Protein AF-A0A2H3BHR7-F1 (afdb_monomer)

Nearest PDB structures (foldseek):
  7kyq-assembly1_A  TM=8.317E-01  e=8.907E-14  Homo sapiens
  7kys-assembly2_B  TM=8.277E-01  e=5.946E-13  Homo sapiens
  7kys-assembly3_C  TM=8.353E-01  e=7.596E-13  Homo sapiens
  7c4h-assembly1_B  TM=8.371E-01  e=2.049E-09  Saccharomyces cerevisiae S288C
  6ntb-assembly1_B  TM=3.634E-01  e=6.641E-01  Cyanobium sp. PCC 7001

InterPro domains:
  IPR025602 BCP1 family [PF13862] (2-152)
  IPR025602 BCP1 family [PTHR13261] (2-202)

pLDDT: mean 84.65, std 16.45, range [34.16, 97.62]

Structure (mmCIF, N/CA/C/O backbone):
data_AF-A0A2H3BHR7-F1
#
_entry.id   AF-A0A2H3BHR7-F1
#
loop_
_atom_site.group_PDB
_atom_site.id
_atom_site.type_symbol
_atom_site.label_atom_id
_atom_site.label_alt_id
_atom_site.label_comp_id
_atom_site.label_asym_id
_atom_site.label_entity_id
_atom_site.label_seq_id
_atom_site.pdbx_PDB_ins_code
_atom_site.Cartn_x
_atom_site.Cartn_y
_atom_site.Cartn_z
_atom_site.occupancy
_atom_site.B_iso_or_equiv
_atom_site.auth_seq_id
_atom_site.auth_comp_id
_atom_site.auth_asym_id
_atom_site.auth_atom_id
_atom_site.pdbx_PDB_model_num
ATOM 1 N N . MET A 1 1 ? 18.063 -22.563 16.011 1.00 48.44 1 MET A N 1
ATOM 2 C CA . MET A 1 1 ? 18.466 -21.479 15.095 1.00 48.44 1 MET A CA 1
ATOM 3 C C . MET A 1 1 ? 17.195 -20.977 14.457 1.00 48.44 1 MET A C 1
ATOM 5 O O . MET A 1 1 ? 16.595 -21.726 13.699 1.00 48.44 1 MET A O 1
ATOM 9 N N . GLU A 1 2 ? 16.740 -19.791 14.845 1.00 74.38 2 GLU A N 1
ATOM 10 C CA . GLU A 1 2 ? 15.714 -19.077 14.084 1.0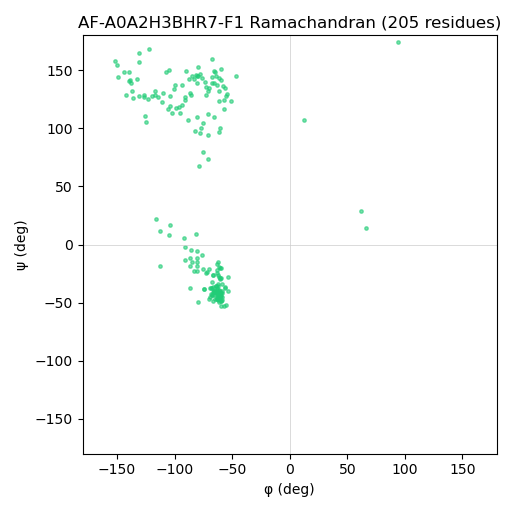0 74.38 2 GLU A CA 1
ATOM 11 C C . GLU A 1 2 ? 16.371 -18.548 12.806 1.00 74.38 2 GLU A C 1
ATOM 13 O O . GLU A 1 2 ? 17.465 -17.988 12.855 1.00 74.38 2 GLU A O 1
ATOM 18 N N . SER A 1 3 ? 15.760 -18.832 11.659 1.00 84.31 3 SER A N 1
ATOM 19 C CA . SER A 1 3 ? 16.152 -18.293 10.356 1.00 84.31 3 SER A CA 1
ATOM 20 C C . SER A 1 3 ? 15.406 -16.988 10.084 1.00 84.31 3 SER A C 1
ATOM 22 O O . SER A 1 3 ? 14.252 -16.861 10.494 1.00 84.31 3 SER A O 1
ATOM 24 N N . ASP A 1 4 ? 16.020 -16.070 9.338 1.00 88.25 4 ASP A N 1
ATOM 25 C CA . ASP A 1 4 ? 15.385 -14.804 8.956 1.00 88.25 4 ASP A CA 1
ATOM 26 C C . ASP A 1 4 ? 14.114 -15.021 8.105 1.00 88.25 4 ASP A C 1
ATOM 28 O O . ASP A 1 4 ? 14.081 -15.930 7.265 1.00 88.25 4 ASP A O 1
ATOM 32 N N . PRO A 1 5 ? 13.066 -14.191 8.279 1.00 88.88 5 PRO A N 1
ATOM 33 C CA . PRO A 1 5 ? 11.841 -14.302 7.497 1.00 88.88 5 PRO A CA 1
ATOM 34 C C . PRO A 1 5 ? 12.069 -13.881 6.038 1.00 88.88 5 PRO A C 1
ATOM 36 O O . PRO A 1 5 ? 12.643 -12.832 5.752 1.00 88.88 5 PRO A O 1
ATOM 39 N N . TYR A 1 6 ? 11.560 -14.677 5.094 1.00 90.69 6 TYR A N 1
ATOM 40 C CA . TYR A 1 6 ? 11.648 -14.384 3.653 1.00 90.69 6 TYR A CA 1
ATOM 41 C C . TYR A 1 6 ? 10.466 -13.577 3.098 1.00 90.69 6 TYR A C 1
ATOM 43 O O . TYR A 1 6 ? 10.529 -13.081 1.969 1.00 90.69 6 TYR A O 1
ATOM 51 N N . ALA A 1 7 ? 9.387 -13.468 3.870 1.00 91.88 7 ALA A N 1
ATOM 52 C CA . ALA A 1 7 ? 8.205 -12.684 3.554 1.00 91.88 7 ALA A CA 1
ATOM 53 C C . ALA A 1 7 ? 7.566 -12.177 4.852 1.00 91.88 7 ALA A C 1
ATOM 55 O O . ALA A 1 7 ? 7.578 -12.875 5.866 1.00 91.88 7 ALA A O 1
ATOM 56 N N . LEU A 1 8 ? 7.014 -10.970 4.803 1.00 93.06 8 LEU A N 1
ATOM 57 C CA . LEU A 1 8 ? 6.341 -10.293 5.899 1.00 93.06 8 LEU A CA 1
ATOM 58 C C . LEU A 1 8 ? 5.074 -9.632 5.359 1.00 93.06 8 LEU A C 1
ATOM 60 O O . LEU A 1 8 ? 5.115 -8.915 4.359 1.00 93.06 8 LEU A O 1
ATOM 64 N N . LEU A 1 9 ? 3.964 -9.843 6.056 1.00 95.69 9 LEU A N 1
ATOM 65 C CA . LEU A 1 9 ? 2.728 -9.103 5.863 1.00 95.69 9 LEU A CA 1
ATOM 66 C C . LEU A 1 9 ? 2.178 -8.750 7.240 1.00 95.69 9 LEU A C 1
ATOM 68 O O . LEU A 1 9 ? 2.042 -9.622 8.091 1.00 95.69 9 LEU A O 1
ATOM 72 N N . THR A 1 10 ? 1.907 -7.472 7.476 1.00 95.69 10 THR A N 1
ATOM 73 C CA . THR A 1 10 ? 1.378 -6.995 8.757 1.00 95.69 10 THR A CA 1
ATOM 74 C C . THR A 1 10 ? 0.544 -5.737 8.559 1.00 95.69 10 THR A C 1
ATOM 76 O O . THR A 1 10 ? 0.726 -5.020 7.573 1.00 95.69 10 THR A O 1
ATOM 79 N N . VAL A 1 11 ? -0.352 -5.457 9.505 1.00 96.06 11 VAL A N 1
ATOM 80 C CA . VAL A 1 11 ? -1.129 -4.219 9.563 1.00 96.06 11 VAL A CA 1
ATOM 81 C C . VAL A 1 11 ? -0.830 -3.473 10.860 1.00 96.06 11 VAL A C 1
ATOM 83 O O . VAL A 1 11 ? -0.924 -4.019 11.956 1.00 96.06 11 VAL A O 1
ATOM 86 N N . LEU A 1 12 ? -0.471 -2.199 10.736 1.00 94.69 12 LEU A N 1
ATOM 87 C CA . LEU A 1 12 ? -0.200 -1.308 11.856 1.00 94.69 12 LEU A CA 1
ATOM 88 C C . LEU A 1 12 ? -1.371 -0.349 12.046 1.00 94.69 12 LEU A C 1
ATOM 90 O O . LEU A 1 12 ? -1.763 0.357 11.117 1.00 94.69 12 LEU A O 1
ATOM 94 N N . ASN A 1 13 ? -1.907 -0.268 13.263 1.00 93.31 13 ASN A N 1
ATOM 95 C CA . ASN A 1 13 ? -2.925 0.728 13.578 1.00 93.31 13 ASN A CA 1
ATOM 96 C C . ASN A 1 13 ? -2.279 2.118 13.734 1.00 93.31 13 ASN A C 1
ATOM 98 O O . ASN A 1 13 ? -1.678 2.435 14.766 1.00 93.31 13 ASN A O 1
ATOM 102 N N . MET A 1 14 ? -2.460 2.968 12.721 1.00 92.12 14 MET A N 1
ATOM 103 C CA . MET A 1 14 ? -1.917 4.331 12.691 1.00 92.12 14 MET A CA 1
ATOM 104 C C . MET A 1 14 ? -2.547 5.240 13.753 1.00 92.12 14 MET A C 1
ATOM 106 O O . MET A 1 14 ? -1.913 6.184 14.216 1.00 92.12 14 MET A O 1
ATOM 110 N N . HIS A 1 15 ? -3.778 4.949 14.174 1.00 89.31 15 HIS A N 1
ATOM 111 C CA . HIS A 1 15 ? -4.486 5.724 15.186 1.00 89.31 15 HIS A CA 1
ATOM 112 C C . HIS A 1 15 ? -4.028 5.372 16.611 1.00 89.31 15 HIS A C 1
ATOM 114 O O . HIS A 1 15 ? -3.668 6.263 17.378 1.00 89.31 15 HIS A O 1
ATOM 120 N N . LYS A 1 16 ? -3.971 4.078 16.963 1.00 89.25 16 LYS A N 1
ATOM 121 C CA . LYS A 1 16 ? -3.526 3.602 18.292 1.00 89.25 16 LYS A CA 1
ATOM 122 C C . LYS A 1 16 ? -2.128 4.115 18.632 1.00 89.25 16 LYS A C 1
ATOM 124 O O . LYS A 1 16 ? -1.849 4.467 19.774 1.00 89.25 16 LYS A O 1
ATOM 129 N N . HIS A 1 17 ? -1.258 4.176 17.628 1.00 87.56 17 HIS A N 1
ATOM 130 C CA . HIS A 1 17 ? 0.131 4.588 17.782 1.00 87.56 17 HIS A CA 1
ATOM 131 C C . HIS A 1 17 ? 0.401 6.015 17.282 1.00 87.56 17 HIS A C 1
ATOM 133 O O . HIS A 1 17 ? 1.563 6.376 17.108 1.00 87.56 17 HIS A O 1
ATOM 139 N N . LYS A 1 18 ? -0.634 6.850 17.093 1.00 87.69 18 LYS A N 1
ATOM 140 C CA . LYS A 1 18 ? -0.520 8.206 16.518 1.00 87.69 18 LYS A CA 1
ATOM 141 C C . LYS A 1 18 ? 0.490 9.111 17.221 1.00 87.69 18 LYS A C 1
ATOM 143 O O . LYS A 1 18 ? 1.038 10.018 16.606 1.00 87.69 18 LYS A O 1
ATOM 148 N N . ASP A 1 19 ? 0.732 8.882 18.511 1.00 89.88 19 ASP A N 1
ATOM 149 C CA . ASP A 1 19 ? 1.655 9.685 19.311 1.00 89.88 19 ASP A CA 1
ATOM 150 C C . ASP A 1 19 ? 3.116 9.230 19.196 1.00 89.88 19 ASP A C 1
ATOM 152 O O . ASP A 1 19 ? 4.021 10.010 19.507 1.00 89.88 19 ASP A O 1
ATOM 156 N N . HIS A 1 20 ? 3.354 8.025 18.665 1.00 94.94 20 HIS A N 1
ATOM 157 C CA . HIS A 1 20 ? 4.687 7.482 18.440 1.00 94.94 20 HIS A CA 1
ATOM 158 C C . HIS A 1 20 ? 5.400 8.226 17.291 1.00 94.94 20 HIS A C 1
ATOM 160 O O . HIS A 1 20 ? 4.820 8.371 16.208 1.00 94.94 20 HIS A O 1
ATOM 166 N N . PRO A 1 21 ? 6.668 8.657 17.459 1.00 95.94 21 PRO A N 1
ATOM 167 C CA . PRO A 1 21 ? 7.383 9.449 16.454 1.00 95.94 21 PRO A CA 1
ATOM 168 C C . PRO A 1 21 ? 7.416 8.814 15.058 1.00 95.94 21 PRO A C 1
ATOM 170 O O . PRO A 1 21 ? 7.206 9.504 14.065 1.00 95.94 21 PRO A O 1
ATOM 173 N N . SER A 1 22 ? 7.608 7.494 14.973 1.00 94.50 22 SER A N 1
ATOM 174 C CA . SER A 1 22 ? 7.644 6.777 13.689 1.00 94.50 22 SER A CA 1
ATOM 175 C C . SER A 1 22 ? 6.311 6.828 12.942 1.00 94.50 22 SER A C 1
ATOM 177 O O . SER A 1 22 ? 6.297 6.946 11.724 1.00 94.50 22 SER A O 1
ATOM 179 N N . ILE A 1 23 ? 5.187 6.784 13.661 1.00 93.75 23 ILE A N 1
ATOM 180 C CA . ILE A 1 23 ? 3.852 6.823 13.055 1.00 93.75 23 ILE A CA 1
ATOM 181 C C . ILE A 1 23 ? 3.524 8.236 12.584 1.00 93.75 23 ILE A C 1
ATOM 183 O O . ILE A 1 23 ? 2.992 8.403 11.490 1.00 93.75 23 ILE A O 1
ATOM 187 N N . LYS A 1 24 ? 3.931 9.261 13.345 1.00 94.19 24 LYS A N 1
ATOM 188 C CA . LYS A 1 24 ? 3.859 10.662 12.898 1.00 94.19 24 LYS A CA 1
ATOM 189 C C . LYS A 1 24 ? 4.676 10.888 11.629 1.00 94.19 24 LYS A C 1
ATOM 191 O O . LYS A 1 24 ? 4.189 11.526 10.701 1.00 94.19 24 LYS A O 1
ATOM 196 N N . ALA A 1 25 ? 5.891 10.340 11.574 1.00 95.44 25 ALA A N 1
ATOM 197 C CA . ALA A 1 25 ? 6.747 10.432 10.396 1.00 95.44 25 ALA A CA 1
ATOM 198 C C . ALA A 1 25 ? 6.126 9.729 9.179 1.00 95.44 25 ALA A C 1
ATOM 200 O O . ALA A 1 25 ? 6.141 10.297 8.091 1.00 95.44 25 ALA A O 1
ATOM 201 N N . LEU A 1 26 ? 5.531 8.544 9.361 1.00 94.94 26 LEU A N 1
ATOM 202 C CA . LEU A 1 26 ? 4.813 7.833 8.298 1.00 94.94 26 LEU A CA 1
ATOM 203 C C . LEU A 1 26 ? 3.589 8.615 7.808 1.00 94.94 26 LEU A C 1
ATOM 205 O O . LEU A 1 26 ? 3.433 8.798 6.606 1.00 94.94 26 LEU A O 1
ATOM 209 N N . ALA A 1 27 ? 2.759 9.138 8.714 1.00 94.25 27 ALA A N 1
ATOM 210 C CA . ALA A 1 27 ? 1.599 9.949 8.343 1.00 94.25 27 ALA A CA 1
ATOM 211 C C . ALA A 1 27 ? 2.012 11.211 7.566 1.00 94.25 27 ALA A C 1
ATOM 213 O O . ALA A 1 27 ? 1.430 11.518 6.526 1.00 94.25 27 ALA A O 1
ATOM 214 N N . HIS A 1 28 ? 3.060 11.904 8.023 1.00 94.75 28 HIS A N 1
ATOM 215 C CA . HIS A 1 28 ? 3.617 13.056 7.317 1.00 94.75 28 HIS A CA 1
ATOM 216 C C . HIS A 1 28 ? 4.169 12.669 5.940 1.00 94.75 28 HIS A C 1
ATOM 218 O O . HIS A 1 28 ? 3.927 13.367 4.962 1.00 94.75 28 HIS A O 1
ATOM 224 N N . TYR A 1 29 ? 4.873 11.540 5.847 1.00 94.75 29 TYR A N 1
ATOM 225 C CA . TYR A 1 29 ? 5.389 11.026 4.583 1.00 94.75 29 TYR A CA 1
ATOM 226 C C . TYR A 1 29 ? 4.265 10.710 3.590 1.00 94.75 29 TYR A C 1
ATOM 228 O O . TYR A 1 29 ? 4.360 11.084 2.426 1.00 94.75 29 TYR A O 1
ATOM 236 N N . PHE A 1 30 ? 3.176 10.080 4.037 1.00 94.94 30 PHE A N 1
ATOM 237 C CA . PHE A 1 30 ? 2.027 9.798 3.174 1.00 94.94 30 PHE A CA 1
ATOM 238 C C . PHE A 1 30 ? 1.364 11.080 2.661 1.00 94.94 30 PHE A C 1
ATOM 240 O O . PHE A 1 30 ? 1.046 11.153 1.478 1.00 94.94 30 PHE A O 1
ATOM 247 N N . LEU A 1 31 ? 1.224 12.106 3.507 1.00 95.00 31 LEU A N 1
ATOM 248 C CA . LEU A 1 31 ? 0.684 13.409 3.100 1.00 95.00 31 LEU A CA 1
ATOM 249 C C . LEU A 1 31 ? 1.603 14.153 2.121 1.00 95.00 31 LEU A C 1
ATOM 251 O O . LEU A 1 31 ? 1.117 14.751 1.161 1.00 95.00 31 LEU A O 1
ATOM 255 N N . ASP A 1 32 ? 2.919 14.105 2.344 1.00 95.19 32 ASP A N 1
ATOM 256 C CA . ASP A 1 32 ? 3.920 14.682 1.440 1.00 95.19 32 ASP A CA 1
ATOM 257 C C . ASP A 1 32 ? 3.853 14.014 0.061 1.00 95.19 32 ASP A C 1
ATOM 259 O O . ASP A 1 32 ? 3.726 14.688 -0.961 1.00 95.19 32 ASP A O 1
ATOM 263 N N . LYS A 1 33 ? 3.842 12.676 0.024 1.00 94.12 33 LYS A N 1
ATOM 264 C CA . LYS A 1 33 ? 3.807 11.909 -1.229 1.00 94.12 33 LYS A CA 1
ATOM 265 C C . LYS A 1 33 ? 2.468 11.936 -1.944 1.00 94.12 33 LYS A C 1
ATOM 267 O O . LYS A 1 33 ? 2.453 11.783 -3.160 1.00 94.12 33 LYS A O 1
ATOM 272 N N . SER A 1 34 ? 1.368 12.176 -1.238 1.00 93.81 34 SER A N 1
ATOM 273 C CA . SER A 1 34 ? 0.069 12.369 -1.875 1.00 93.81 34 SER A CA 1
ATOM 274 C C . SER A 1 34 ? -0.135 13.774 -2.428 1.00 93.81 34 SER A C 1
ATOM 276 O O . SER A 1 34 ? -1.105 13.977 -3.141 1.00 93.81 34 SER A O 1
ATOM 278 N N . SER A 1 35 ? 0.720 14.755 -2.110 1.00 90.88 35 SER A N 1
ATOM 279 C CA . SER A 1 35 ? 0.525 16.157 -2.526 1.00 90.88 35 SER A CA 1
ATOM 280 C C . SER A 1 35 ? 0.458 16.360 -4.047 1.00 90.88 35 SER A C 1
ATOM 282 O O . SER A 1 35 ? -0.094 17.356 -4.512 1.00 90.88 35 SER A O 1
ATOM 284 N N . THR A 1 36 ? 0.977 15.403 -4.820 1.00 86.50 36 THR A N 1
ATOM 285 C CA . THR A 1 36 ? 0.898 15.365 -6.285 1.00 86.50 36 THR A CA 1
ATOM 286 C C . THR A 1 36 ? -0.510 15.071 -6.808 1.00 86.50 36 THR A C 1
ATOM 288 O O . THR A 1 36 ? -0.813 15.429 -7.944 1.00 86.50 36 THR A O 1
ATOM 291 N N . ASP A 1 37 ? -1.378 14.470 -5.990 1.00 92.00 37 ASP A N 1
ATOM 292 C CA . ASP A 1 37 ? -2.781 14.202 -6.297 1.00 92.00 37 ASP A CA 1
ATOM 293 C C . ASP A 1 37 ? -3.682 14.816 -5.215 1.00 92.00 37 ASP A C 1
ATOM 295 O O . ASP A 1 37 ? -3.818 14.309 -4.097 1.00 92.00 37 ASP A O 1
ATOM 299 N N . LEU A 1 38 ? -4.333 15.928 -5.568 1.00 92.62 38 LEU A N 1
ATOM 300 C CA . LEU A 1 38 ? -5.177 16.697 -4.653 1.00 92.62 38 LEU A CA 1
ATOM 301 C C . LEU A 1 38 ? -6.333 15.876 -4.067 1.00 92.62 38 LEU A C 1
ATOM 303 O O . LEU A 1 38 ? -6.703 16.106 -2.915 1.00 92.62 38 LEU A O 1
ATOM 307 N N . ALA A 1 39 ? -6.896 14.930 -4.825 1.00 92.94 39 ALA A N 1
ATOM 308 C CA . ALA A 1 39 ? -7.997 14.102 -4.346 1.00 92.94 39 ALA A CA 1
ATOM 309 C C . ALA A 1 39 ? -7.502 13.122 -3.276 1.00 92.94 39 ALA A C 1
ATOM 311 O O . ALA A 1 39 ? -8.085 13.040 -2.194 1.00 92.94 39 ALA A O 1
ATOM 312 N N . VAL A 1 40 ? -6.380 12.442 -3.538 1.00 92.94 40 VAL A N 1
ATOM 313 C CA . VAL A 1 40 ? -5.758 11.531 -2.563 1.00 92.94 40 VAL A CA 1
ATOM 314 C C . VAL A 1 40 ? -5.317 12.288 -1.314 1.00 92.94 40 VAL A C 1
ATOM 316 O O . VAL A 1 40 ? -5.568 11.834 -0.197 1.00 92.94 40 VAL A O 1
ATOM 319 N N . HIS A 1 41 ? -4.695 13.457 -1.485 1.00 94.75 41 HIS A N 1
ATOM 320 C CA . HIS A 1 41 ? -4.231 14.279 -0.373 1.00 94.75 41 HIS A CA 1
ATOM 321 C C . HIS A 1 41 ? -5.377 14.742 0.528 1.00 94.75 41 HIS A C 1
ATOM 323 O O . HIS A 1 41 ? -5.284 14.588 1.745 1.00 94.75 41 HIS A O 1
ATOM 329 N N . ALA A 1 42 ? -6.472 15.243 -0.049 1.00 94.38 42 ALA A N 1
ATOM 330 C CA . ALA A 1 42 ? -7.648 15.650 0.715 1.00 94.38 42 ALA A CA 1
ATOM 331 C C . ALA A 1 42 ? -8.252 14.477 1.506 1.00 94.38 42 ALA A C 1
ATOM 333 O O . ALA A 1 42 ? -8.553 14.624 2.694 1.00 94.38 42 ALA A O 1
ATOM 334 N N . THR A 1 43 ? -8.368 13.299 0.884 1.00 93.88 43 THR A N 1
ATOM 335 C CA . THR A 1 43 ? -8.872 12.094 1.553 1.00 93.88 43 THR A CA 1
ATOM 336 C C . THR A 1 43 ? -7.968 11.680 2.718 1.00 93.88 43 THR A C 1
ATOM 338 O O . THR A 1 43 ? -8.457 11.468 3.828 1.00 93.88 43 THR A O 1
ATOM 341 N N . LEU A 1 44 ? -6.646 11.621 2.520 1.00 93.38 44 LEU A N 1
ATOM 342 C CA . LEU A 1 44 ? -5.705 11.250 3.583 1.00 93.38 44 LEU A CA 1
ATOM 343 C C . LEU A 1 44 ? -5.671 12.271 4.722 1.00 93.38 44 LEU A C 1
ATOM 345 O O . LEU A 1 44 ? -5.634 11.884 5.890 1.00 93.38 44 LEU A O 1
ATOM 349 N N . GLN A 1 45 ? -5.725 13.565 4.405 1.00 93.25 45 GLN A N 1
ATOM 350 C CA . GLN A 1 45 ? -5.789 14.620 5.412 1.00 93.25 45 GLN A CA 1
ATOM 351 C C . GLN A 1 45 ? -7.048 14.475 6.275 1.00 93.25 45 GLN A C 1
ATOM 353 O O . GLN A 1 45 ? -6.965 14.559 7.501 1.00 93.25 45 GLN A O 1
ATOM 358 N N . GLY A 1 46 ? -8.194 14.187 5.647 1.00 92.19 46 GLY A N 1
ATOM 359 C CA . GLY A 1 46 ? -9.439 13.877 6.345 1.00 92.19 46 GLY A CA 1
ATOM 360 C C . GLY A 1 46 ? -9.278 12.690 7.295 1.00 92.19 46 GLY A C 1
ATOM 361 O O . GLY A 1 46 ? -9.533 12.828 8.492 1.00 92.19 46 GLY A O 1
ATOM 362 N N . LEU A 1 47 ? -8.765 11.565 6.794 1.00 91.81 47 LEU A N 1
ATOM 363 C CA . LEU A 1 47 ? -8.591 10.334 7.572 1.00 91.81 47 LEU A CA 1
ATOM 364 C C . LEU A 1 47 ? -7.616 10.480 8.750 1.00 91.81 47 LEU A C 1
ATOM 366 O O . LEU A 1 47 ? -7.852 9.913 9.813 1.00 91.81 47 LEU A O 1
ATOM 370 N N . PHE A 1 48 ? -6.530 11.242 8.601 1.00 90.31 48 PHE A N 1
ATOM 371 C CA . PHE A 1 48 ? -5.581 11.463 9.699 1.00 90.31 48 PHE A CA 1
ATOM 372 C C . PHE A 1 48 ? -6.028 12.536 10.697 1.00 90.31 48 PHE A C 1
ATOM 374 O O . PHE A 1 48 ? -5.522 12.561 11.819 1.00 90.31 48 PHE A O 1
ATOM 381 N N . SER A 1 49 ? -6.968 13.409 10.325 1.00 86.88 49 SER A N 1
ATOM 382 C CA . SER A 1 49 ? -7.533 14.415 11.236 1.00 86.88 49 SER A CA 1
ATOM 383 C C . SER A 1 49 ? -8.621 13.862 12.164 1.00 86.88 49 SER A C 1
ATOM 385 O O . SER A 1 49 ? -8.885 14.432 13.223 1.00 86.88 49 SER A O 1
ATOM 387 N N . GLN A 1 50 ? -9.256 12.759 11.771 1.00 80.31 50 GLN A N 1
ATOM 388 C CA . GLN A 1 50 ? -10.371 12.152 12.487 1.00 80.31 50 GLN A CA 1
ATOM 389 C C . GLN A 1 50 ? -9.905 11.320 13.690 1.00 80.31 50 GLN A C 1
ATOM 391 O O . GLN A 1 50 ? -8.875 10.644 13.672 1.00 80.31 50 GLN A O 1
ATOM 396 N N . THR A 1 51 ? -10.706 11.344 14.756 1.00 70.94 51 THR A N 1
ATOM 397 C CA . THR A 1 51 ? -10.447 10.587 15.988 1.00 70.94 51 THR A CA 1
ATOM 398 C C . THR A 1 51 ? -10.984 9.157 15.958 1.00 70.94 51 THR A C 1
ATOM 400 O O . THR A 1 51 ? -10.537 8.342 16.753 1.00 70.94 51 THR A O 1
ATOM 403 N N . GLU A 1 52 ? -11.919 8.843 15.060 1.00 69.62 52 GLU A N 1
ATOM 404 C CA . GLU A 1 52 ? -12.624 7.548 15.029 1.00 69.62 52 GLU A CA 1
ATOM 405 C C . GLU A 1 52 ? -12.291 6.703 13.791 1.00 69.62 52 GLU A C 1
ATOM 407 O O . GLU A 1 52 ? -12.475 5.487 13.800 1.00 69.62 52 GLU A O 1
ATOM 412 N N . SER A 1 53 ? -11.752 7.302 12.722 1.00 63.22 53 SER A N 1
ATOM 413 C CA . SER A 1 53 ? -11.330 6.540 11.546 1.00 63.22 53 SER A CA 1
ATOM 414 C C . SER A 1 53 ? -9.987 5.868 11.809 1.00 63.22 53 SER A C 1
ATOM 416 O O . SER A 1 53 ? -8.913 6.450 11.631 1.00 63.22 53 SER A O 1
ATOM 418 N N . HIS A 1 54 ? -10.033 4.606 12.218 1.00 81.25 54 HIS A N 1
ATOM 419 C CA . HIS A 1 54 ? -8.825 3.805 12.328 1.00 81.25 54 HIS A CA 1
ATOM 420 C C . HIS A 1 54 ? -8.318 3.486 10.917 1.00 81.25 54 HIS A C 1
ATOM 422 O O . HIS A 1 54 ? -8.970 2.780 10.145 1.00 81.25 54 HIS A O 1
ATOM 428 N N . VAL A 1 55 ? -7.166 4.054 10.565 1.00 93.75 55 VAL A N 1
ATOM 429 C CA . VAL A 1 55 ? -6.432 3.709 9.347 1.00 93.75 55 VAL A CA 1
ATOM 430 C C . VAL A 1 55 ? -5.446 2.598 9.686 1.00 93.75 55 VAL A C 1
ATOM 432 O O . VAL A 1 55 ? -4.624 2.746 10.596 1.00 93.75 55 VAL A O 1
ATOM 435 N N . GLY A 1 56 ? -5.532 1.488 8.958 1.00 95.81 56 GLY A N 1
ATOM 436 C CA . GLY A 1 56 ? -4.541 0.420 9.008 1.00 95.81 56 GLY A CA 1
ATOM 437 C C . GLY A 1 56 ? -3.462 0.668 7.962 1.00 95.81 56 GLY A C 1
ATOM 438 O O . GLY A 1 56 ? -3.770 0.867 6.792 1.00 95.81 56 GLY A O 1
ATOM 439 N N . PHE A 1 57 ? -2.193 0.670 8.352 1.00 96.75 57 PHE A N 1
ATOM 440 C CA . PHE A 1 57 ? -1.081 0.689 7.408 1.00 96.75 57 PHE A CA 1
ATOM 441 C C . PHE A 1 57 ? -0.600 -0.739 7.170 1.00 96.75 57 PHE A C 1
ATOM 443 O O . PHE A 1 57 ? -0.087 -1.378 8.087 1.00 96.75 57 PHE A O 1
ATOM 450 N N . VAL A 1 58 ? -0.784 -1.239 5.951 1.00 96.94 58 VAL A N 1
ATOM 451 C CA . VAL A 1 58 ? -0.390 -2.589 5.557 1.00 96.94 58 VAL A CA 1
ATOM 452 C C . VAL A 1 58 ? 1.005 -2.556 4.946 1.00 96.94 58 VAL A C 1
ATOM 454 O O . VAL A 1 58 ? 1.244 -1.903 3.927 1.00 96.94 58 VAL A O 1
ATOM 457 N N . LEU A 1 59 ? 1.920 -3.296 5.568 1.00 93.31 59 LEU A N 1
ATOM 458 C CA . LEU A 1 59 ? 3.274 -3.507 5.079 1.00 93.31 59 LEU A CA 1
ATOM 459 C C . LEU A 1 59 ? 3.373 -4.928 4.524 1.00 93.31 59 LEU A C 1
ATOM 461 O O . LEU A 1 59 ? 3.217 -5.890 5.272 1.00 93.31 59 LEU A O 1
ATOM 465 N N . CYS A 1 60 ? 3.633 -5.046 3.223 1.00 91.88 60 CYS A N 1
ATOM 466 C CA . CYS A 1 60 ? 3.791 -6.318 2.525 1.00 91.88 60 CYS A CA 1
ATOM 467 C C . CYS A 1 60 ? 5.128 -6.322 1.786 1.00 91.88 60 CYS A C 1
ATOM 469 O O . CYS A 1 60 ? 5.296 -5.602 0.805 1.00 91.88 60 CYS A O 1
ATOM 471 N N . GLU A 1 61 ? 6.076 -7.133 2.244 1.00 90.00 61 GLU A N 1
ATOM 472 C CA . GLU A 1 61 ? 7.385 -7.269 1.608 1.00 90.00 61 GLU A CA 1
ATOM 473 C C . GLU A 1 61 ? 7.829 -8.726 1.580 1.00 90.00 61 GLU A C 1
ATOM 475 O O . GLU A 1 61 ? 7.619 -9.488 2.523 1.00 90.00 61 GLU A O 1
ATOM 480 N N . ARG A 1 62 ? 8.466 -9.127 0.483 1.00 91.31 62 ARG A N 1
ATOM 481 C CA . ARG A 1 62 ? 9.021 -10.470 0.316 1.00 91.31 62 ARG A CA 1
ATOM 482 C C . ARG A 1 62 ? 10.236 -10.428 -0.586 1.00 91.31 62 ARG A C 1
ATOM 484 O O . ARG A 1 62 ? 10.372 -9.553 -1.438 1.00 91.31 62 ARG A O 1
ATOM 491 N N . LEU A 1 63 ? 11.125 -11.401 -0.427 1.00 87.56 63 LEU A N 1
ATOM 492 C CA . LEU A 1 63 ? 12.251 -11.524 -1.344 1.00 87.56 63 LEU A CA 1
ATOM 493 C C . LEU A 1 63 ? 11.756 -11.837 -2.766 1.00 87.56 63 LEU A C 1
ATOM 495 O O . LEU A 1 63 ? 10.796 -12.585 -2.961 1.00 87.56 63 LEU A O 1
ATOM 499 N N . ILE A 1 64 ? 12.448 -11.297 -3.774 1.00 82.69 64 ILE A N 1
ATOM 500 C CA . ILE A 1 64 ? 12.073 -11.418 -5.198 1.00 82.69 64 ILE A CA 1
ATOM 501 C C . ILE A 1 64 ? 12.025 -12.886 -5.658 1.00 82.69 64 ILE A C 1
ATOM 503 O O . ILE A 1 64 ? 11.260 -13.245 -6.550 1.00 82.69 64 ILE A O 1
ATOM 507 N N . ASN A 1 65 ? 12.829 -13.753 -5.042 1.00 85.56 65 ASN A N 1
ATOM 508 C CA . ASN A 1 65 ? 12.874 -15.184 -5.335 1.00 85.56 65 ASN A CA 1
ATOM 509 C C . ASN A 1 65 ? 11.747 -15.991 -4.666 1.00 85.56 65 ASN A C 1
ATOM 511 O O . ASN A 1 65 ? 11.640 -17.188 -4.937 1.00 85.56 65 ASN A O 1
ATOM 515 N N . MET A 1 66 ? 10.922 -15.378 -3.811 1.00 89.94 66 MET A N 1
ATOM 516 C CA . ME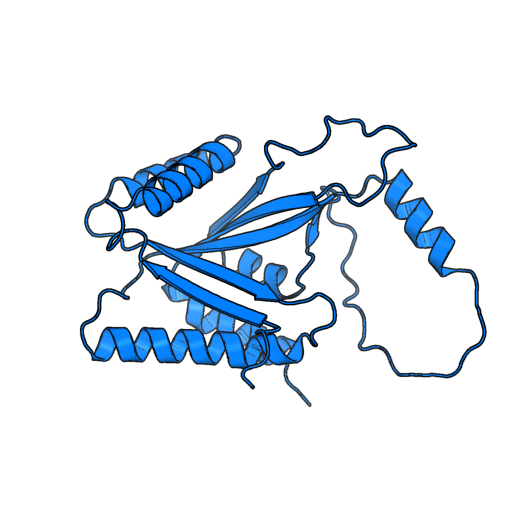T A 1 66 ? 9.801 -16.077 -3.190 1.00 89.94 66 MET A CA 1
ATOM 517 C C . MET A 1 66 ? 8.677 -16.327 -4.204 1.00 89.94 66 MET A C 1
ATOM 519 O O . MET A 1 66 ? 8.312 -15.420 -4.960 1.00 89.94 66 MET A O 1
ATOM 523 N N . PRO A 1 67 ? 8.104 -17.543 -4.228 1.00 89.94 67 PRO A N 1
ATOM 524 C CA . PRO A 1 67 ? 7.010 -17.877 -5.129 1.00 89.94 67 PRO A CA 1
ATOM 525 C C . PRO A 1 67 ? 5.751 -17.076 -4.779 1.00 89.94 67 PRO A C 1
ATOM 527 O O . PRO A 1 67 ? 5.405 -16.950 -3.610 1.00 89.94 67 PRO A O 1
ATOM 530 N N . VAL A 1 68 ? 5.022 -16.585 -5.785 1.00 89.81 68 VAL A N 1
ATOM 531 C CA . VAL A 1 68 ? 3.774 -15.814 -5.590 1.00 89.81 68 VAL A CA 1
ATOM 532 C C . VAL A 1 68 ? 2.686 -16.613 -4.857 1.00 89.81 68 VAL A C 1
ATOM 534 O O . VAL A 1 68 ? 1.801 -16.048 -4.228 1.00 89.81 68 VAL A O 1
ATOM 537 N N . GLN A 1 69 ? 2.789 -17.940 -4.859 1.00 90.50 69 GLN A N 1
ATOM 538 C CA . GLN A 1 69 ? 1.893 -18.860 -4.161 1.00 90.50 69 GLN A CA 1
ATOM 539 C C . GLN A 1 69 ? 1.896 -18.680 -2.633 1.00 90.50 69 GLN A C 1
ATOM 541 O O . GLN A 1 69 ? 0.983 -19.171 -1.973 1.00 90.50 69 GLN A O 1
ATOM 546 N N . VAL A 1 70 ? 2.882 -17.978 -2.053 1.00 91.69 70 VAL A N 1
ATOM 547 C CA . VAL A 1 70 ? 2.854 -17.618 -0.621 1.00 91.69 70 VAL A CA 1
ATOM 548 C C . VAL A 1 70 ? 1.885 -16.474 -0.322 1.00 91.69 70 VAL A C 1
ATOM 550 O O . VAL A 1 70 ? 1.437 -16.338 0.811 1.00 91.69 70 VAL A O 1
ATOM 553 N N . VAL A 1 71 ? 1.527 -15.669 -1.324 1.00 93.19 71 VAL A N 1
ATOM 554 C CA . VAL A 1 71 ? 0.715 -14.463 -1.134 1.00 93.19 71 VAL A CA 1
ATOM 555 C C . VAL A 1 71 ? -0.713 -14.801 -0.675 1.00 93.19 71 VAL A C 1
ATOM 557 O O . VAL A 1 71 ? -1.140 -14.232 0.330 1.00 93.19 71 VAL A O 1
ATOM 560 N N . PRO A 1 72 ? -1.457 -15.744 -1.296 1.00 94.75 72 PRO A N 1
ATOM 561 C CA . PRO A 1 72 ? -2.799 -16.089 -0.826 1.00 94.75 72 PRO A CA 1
ATOM 562 C C . PRO A 1 72 ? -2.895 -16.514 0.645 1.00 94.75 72 PRO A C 1
ATOM 564 O O . PRO A 1 72 ? -3.729 -15.948 1.355 1.00 94.75 72 PRO A O 1
ATOM 567 N N . PRO A 1 73 ? -2.092 -17.480 1.150 1.00 94.81 73 PRO A N 1
ATOM 568 C CA . PRO A 1 73 ? -2.170 -17.845 2.559 1.00 94.81 73 PRO A CA 1
ATOM 569 C C . PRO A 1 73 ? -1.759 -16.689 3.477 1.00 94.81 73 PRO A C 1
ATOM 571 O O . PRO A 1 73 ? -2.405 -16.522 4.503 1.00 94.81 73 PRO A O 1
ATOM 574 N N . MET A 1 74 ? -0.785 -15.849 3.100 1.00 94.94 74 MET A N 1
ATOM 575 C CA . MET A 1 74 ? -0.419 -14.665 3.892 1.00 94.94 74 MET A CA 1
ATOM 576 C C . MET A 1 74 ? -1.598 -13.696 4.055 1.00 94.94 74 MET A C 1
ATOM 578 O O . MET A 1 74 ? -1.908 -13.286 5.169 1.00 94.94 74 MET A O 1
ATOM 582 N N . TYR A 1 75 ? -2.292 -13.364 2.965 1.00 96.25 75 TYR A N 1
ATOM 583 C CA . TYR A 1 75 ? -3.446 -12.459 3.006 1.00 96.25 75 TYR A CA 1
ATOM 584 C C . TYR A 1 75 ? -4.638 -13.052 3.766 1.00 96.25 75 TYR A C 1
ATOM 586 O O . TYR A 1 75 ? -5.318 -12.329 4.492 1.00 96.25 75 TYR A O 1
ATOM 594 N N . ARG A 1 76 ? -4.873 -14.367 3.642 1.00 96.00 76 ARG A N 1
ATOM 595 C CA . ARG A 1 76 ? -5.894 -15.063 4.438 1.00 96.00 76 ARG A CA 1
ATOM 596 C C . ARG A 1 76 ? -5.562 -15.016 5.929 1.00 96.00 76 ARG A C 1
ATOM 598 O O . ARG A 1 76 ? -6.434 -14.668 6.712 1.00 96.00 76 ARG A O 1
ATOM 605 N N . MET A 1 77 ? -4.313 -15.309 6.297 1.00 96.06 77 MET A N 1
ATOM 606 C CA . MET A 1 77 ? -3.860 -15.248 7.689 1.00 96.06 77 MET A CA 1
ATOM 607 C C . MET A 1 77 ? -4.032 -13.847 8.272 1.00 96.06 77 MET A C 1
ATOM 609 O O . MET A 1 77 ? -4.636 -13.723 9.327 1.00 96.06 77 MET A O 1
ATOM 613 N N . LEU A 1 78 ? -3.606 -12.795 7.560 1.00 96.69 78 LEU A N 1
ATOM 614 C CA . LEU A 1 78 ? -3.790 -11.418 8.030 1.00 96.69 78 LEU A CA 1
ATOM 615 C C . LEU A 1 78 ? -5.277 -11.081 8.244 1.00 96.69 78 LEU A C 1
ATOM 617 O O . LEU A 1 78 ? -5.632 -10.437 9.226 1.00 96.69 78 LEU A O 1
ATOM 621 N N . MET A 1 79 ? -6.154 -11.514 7.334 1.00 96.12 79 MET A N 1
ATOM 622 C CA . MET A 1 79 ? -7.599 -11.302 7.460 1.00 96.12 79 MET A CA 1
ATOM 623 C C . MET A 1 79 ? -8.183 -12.017 8.688 1.00 96.12 79 MET A C 1
ATOM 625 O O . MET A 1 79 ? -8.988 -11.423 9.406 1.00 96.12 79 MET A O 1
ATOM 629 N N . ASP A 1 80 ? -7.772 -13.261 8.937 1.00 96.69 80 ASP A N 1
ATOM 630 C CA . ASP A 1 80 ? -8.215 -14.040 10.096 1.00 96.69 80 ASP A CA 1
ATOM 631 C C . ASP A 1 80 ? -7.679 -13.442 11.408 1.00 96.69 80 ASP A C 1
ATOM 633 O O . ASP A 1 80 ? -8.445 -13.260 12.351 1.00 96.69 80 ASP A O 1
ATOM 637 N N . GLU A 1 81 ? -6.405 -13.042 11.451 1.00 96.31 81 GLU A N 1
ATOM 638 C CA . GLU A 1 81 ? -5.780 -12.375 12.603 1.00 96.31 81 GLU A CA 1
ATOM 639 C C . GLU A 1 81 ? -6.464 -11.046 12.937 1.00 96.31 81 GLU A C 1
ATOM 641 O O . GLU A 1 81 ? -6.766 -10.778 14.099 1.00 96.31 81 GLU A O 1
ATOM 646 N N . MET A 1 82 ? -6.774 -10.231 11.923 1.00 95.00 82 MET A N 1
ATOM 647 C CA . MET A 1 82 ? -7.544 -9.000 12.113 1.00 95.00 82 MET A CA 1
ATOM 648 C C . MET A 1 82 ? -8.927 -9.290 12.693 1.00 95.00 82 MET A C 1
ATOM 650 O O . MET A 1 82 ? -9.382 -8.567 13.576 1.00 95.00 82 MET A O 1
ATOM 654 N N . LYS A 1 83 ? -9.598 -10.341 12.212 1.00 95.31 83 LYS A N 1
ATOM 655 C CA . LYS A 1 83 ? -10.910 -10.738 12.723 1.00 95.31 83 LYS A CA 1
ATOM 656 C C . LYS A 1 83 ? -10.830 -11.196 14.179 1.00 95.31 83 LYS A C 1
ATOM 658 O O . LYS A 1 83 ? -11.631 -10.732 14.980 1.00 95.31 83 LYS A O 1
ATOM 663 N N . TRP A 1 84 ? -9.868 -12.047 14.529 1.00 96.69 84 TRP A N 1
ATOM 664 C CA . TRP A 1 84 ? -9.679 -12.496 15.912 1.00 96.69 84 TRP A CA 1
ATOM 665 C C . TRP A 1 84 ? -9.374 -11.331 16.849 1.00 96.69 84 TRP A C 1
ATOM 667 O O . TRP A 1 84 ? -9.969 -11.241 17.914 1.00 96.69 84 TRP A O 1
ATOM 677 N N . ALA A 1 85 ? -8.534 -10.388 16.420 1.00 94.06 85 ALA A N 1
ATOM 678 C CA . ALA A 1 85 ? -8.261 -9.184 17.194 1.00 94.06 85 ALA A CA 1
ATOM 679 C C . ALA A 1 85 ? -9.534 -8.344 17.417 1.00 94.06 85 ALA A C 1
ATOM 681 O O . ALA A 1 85 ? -9.748 -7.826 18.509 1.00 94.06 85 ALA A O 1
ATOM 682 N N . ILE A 1 86 ? -10.414 -8.234 16.414 1.00 93.38 86 ILE A N 1
ATOM 683 C CA . ILE A 1 86 ? -11.718 -7.565 16.565 1.00 93.38 8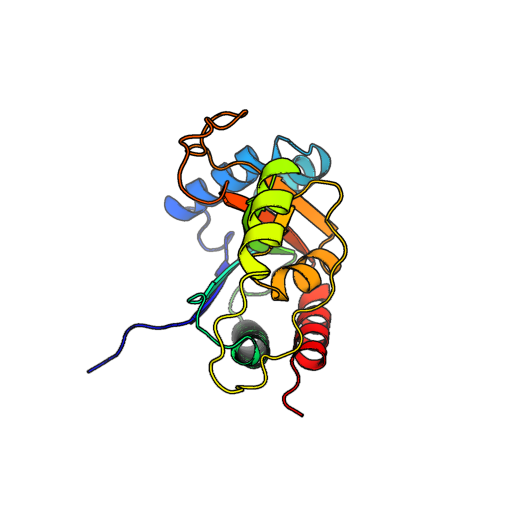6 ILE A CA 1
ATOM 684 C C . ILE A 1 86 ? -12.624 -8.330 17.543 1.00 93.38 86 ILE A C 1
ATOM 686 O O . ILE A 1 86 ? -13.247 -7.699 18.397 1.00 93.38 86 ILE A O 1
ATOM 690 N N . ASP A 1 87 ? -12.681 -9.661 17.442 1.00 95.62 87 ASP A N 1
ATOM 691 C CA . ASP A 1 87 ? -13.473 -10.522 18.333 1.00 95.62 87 ASP A CA 1
ATOM 692 C C . ASP A 1 87 ? -12.985 -10.420 19.798 1.00 95.62 87 ASP A C 1
ATOM 694 O O . ASP A 1 87 ? -13.800 -10.407 20.722 1.00 95.62 87 ASP A O 1
ATOM 698 N N . ASP A 1 88 ? -11.676 -10.235 20.004 1.00 95.81 88 ASP A N 1
ATOM 699 C CA . ASP A 1 88 ? -11.030 -9.975 21.302 1.00 95.81 88 ASP A CA 1
ATOM 700 C C . ASP A 1 88 ? -11.105 -8.494 21.742 1.00 95.81 88 ASP A C 1
ATOM 702 O O . ASP A 1 88 ? -10.504 -8.087 22.741 1.00 95.81 88 ASP A O 1
ATOM 706 N N . ASN A 1 89 ? -11.882 -7.671 21.029 1.00 91.06 89 ASN A N 1
ATOM 707 C CA . ASN A 1 89 ? -12.115 -6.253 21.310 1.00 91.06 89 ASN A CA 1
ATOM 708 C C . ASN A 1 89 ? -10.832 -5.388 21.253 1.00 91.06 89 ASN A C 1
ATOM 710 O O . ASN A 1 89 ? -10.722 -4.347 21.915 1.00 91.06 89 ASN A O 1
ATOM 714 N N . GLU A 1 90 ? -9.855 -5.795 20.441 1.00 90.94 90 GLU A N 1
ATOM 715 C CA . GLU A 1 90 ? -8.699 -4.983 20.078 1.00 90.94 90 GLU A CA 1
ATOM 716 C C . GLU A 1 90 ? -9.049 -3.971 18.967 1.00 90.94 90 GLU A C 1
ATOM 718 O O . GLU A 1 90 ? -9.937 -4.206 18.142 1.00 90.94 90 GLU A O 1
ATOM 723 N N . PRO A 1 91 ? -8.346 -2.824 18.881 1.00 90.19 91 PRO A N 1
ATOM 724 C CA . PRO A 1 91 ? -8.679 -1.771 17.926 1.00 90.19 91 PRO A CA 1
ATOM 725 C C . PRO A 1 91 ? -8.163 -2.103 16.512 1.00 90.19 91 PRO A C 1
ATOM 727 O O . PRO A 1 91 ? -7.255 -1.446 16.015 1.00 90.19 91 PRO A O 1
ATOM 730 N N . TYR A 1 92 ? -8.718 -3.118 15.854 1.00 91.56 92 TYR A N 1
ATOM 731 C CA . TYR A 1 92 ? -8.411 -3.479 14.456 1.00 91.56 92 TYR A CA 1
ATOM 732 C C . TYR A 1 92 ? -9.596 -3.250 13.505 1.00 91.56 92 TYR A C 1
ATOM 734 O O . TYR A 1 92 ? -9.566 -3.644 12.339 1.00 91.56 92 TYR A O 1
ATOM 742 N N . THR A 1 93 ? -10.633 -2.550 13.972 1.00 91.75 93 THR A N 1
ATOM 743 C CA . THR A 1 93 ? -11.771 -2.105 13.159 1.00 91.75 93 THR A CA 1
ATOM 744 C C . THR A 1 93 ? -11.375 -0.913 12.286 1.00 91.75 93 THR A C 1
ATOM 746 O O . THR A 1 93 ? -11.629 0.244 12.629 1.00 91.75 93 THR A O 1
ATOM 749 N N . PHE A 1 94 ? -10.700 -1.182 11.170 1.00 94.69 94 PHE A N 1
ATOM 750 C CA . PHE A 1 94 ? -10.261 -0.141 10.243 1.00 94.69 94 PHE A CA 1
ATOM 751 C C . PHE A 1 94 ? -11.380 0.307 9.303 1.00 94.69 94 PHE A C 1
ATOM 753 O O . PHE A 1 94 ? -12.188 -0.499 8.856 1.00 94.69 94 PHE A O 1
ATOM 760 N N . SER A 1 95 ? -11.384 1.594 8.955 1.00 94.88 95 SER A N 1
ATOM 761 C CA . SER A 1 95 ? -12.213 2.113 7.855 1.00 94.88 95 SER A CA 1
ATOM 762 C C . SER A 1 95 ? -11.498 1.983 6.510 1.00 94.88 95 SER A C 1
ATOM 764 O O . SER A 1 95 ? -12.110 1.656 5.496 1.00 94.88 95 SER A O 1
ATOM 766 N N . HIS A 1 96 ? -10.184 2.209 6.514 1.00 95.94 96 HIS A N 1
ATOM 767 C CA . HIS A 1 96 ? -9.333 2.196 5.334 1.00 95.94 96 HIS A CA 1
ATOM 768 C C . HIS A 1 96 ? -8.002 1.521 5.647 1.00 95.94 96 HIS A C 1
ATOM 770 O O . HIS A 1 96 ? -7.475 1.620 6.760 1.00 95.94 96 HIS A O 1
ATOM 776 N N . LEU A 1 97 ? -7.448 0.879 4.628 1.00 97.44 97 LEU A N 1
ATOM 777 C CA . LEU A 1 97 ? -6.135 0.268 4.617 1.00 97.44 97 LEU A CA 1
ATOM 778 C C . LEU A 1 97 ? -5.253 1.009 3.612 1.00 97.44 97 LEU A C 1
ATOM 780 O O . LEU A 1 97 ? -5.622 1.169 2.448 1.00 97.44 97 LEU A O 1
ATOM 784 N N . ILE A 1 98 ? -4.087 1.463 4.059 1.00 97.31 98 ILE A N 1
ATOM 785 C CA . ILE A 1 98 ? -3.052 2.032 3.197 1.00 97.31 98 ILE A CA 1
ATOM 786 C C . ILE A 1 98 ? -2.059 0.926 2.878 1.00 97.31 98 ILE A C 1
ATOM 788 O O . ILE A 1 98 ? -1.395 0.417 3.778 1.00 97.31 98 ILE A O 1
ATOM 792 N N . PHE A 1 99 ? -1.925 0.595 1.601 1.00 97.31 99 PHE A N 1
ATOM 793 C CA . PHE A 1 99 ? -0.877 -0.280 1.096 1.00 97.31 99 PHE A CA 1
ATOM 794 C C . PHE A 1 99 ? 0.224 0.566 0.476 1.00 97.31 99 PHE A C 1
ATOM 796 O O . PHE A 1 99 ? -0.053 1.469 -0.316 1.00 97.31 99 PHE A O 1
ATOM 803 N N . VAL A 1 100 ? 1.472 0.246 0.805 1.00 95.06 100 VAL A N 1
ATOM 804 C CA . VAL A 1 100 ? 2.644 0.813 0.138 1.00 95.06 100 VAL A CA 1
ATOM 805 C C . VAL A 1 100 ? 3.395 -0.313 -0.548 1.00 95.06 100 VAL A C 1
ATOM 807 O O . VAL A 1 10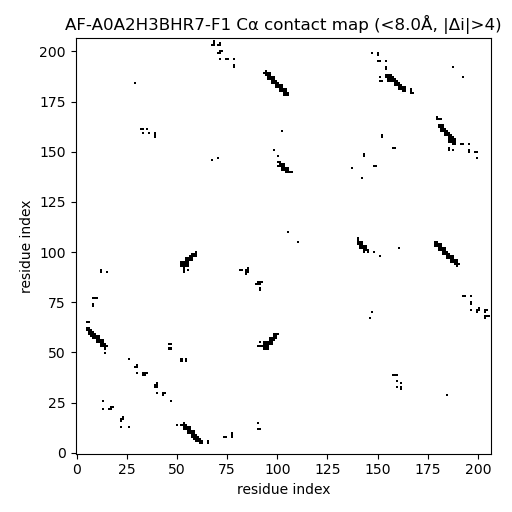0 ? 3.703 -1.329 0.069 1.00 95.06 100 VAL A O 1
ATOM 810 N N . SER A 1 101 ? 3.685 -0.116 -1.827 1.00 93.75 101 SER A N 1
ATOM 811 C CA . SER A 1 101 ? 4.430 -1.056 -2.661 1.00 93.75 101 SER A CA 1
ATOM 812 C C . SER A 1 101 ? 5.535 -0.325 -3.412 1.00 93.75 101 SER A C 1
ATOM 814 O O . SER A 1 101 ? 5.494 0.896 -3.599 1.00 93.75 101 SER A O 1
ATOM 816 N N . ARG A 1 102 ? 6.553 -1.077 -3.823 1.00 92.50 102 ARG A N 1
ATOM 817 C CA . ARG A 1 102 ? 7.601 -0.574 -4.708 1.00 92.50 102 ARG A CA 1
ATOM 818 C C . ARG A 1 102 ? 7.163 -0.767 -6.151 1.00 92.50 102 ARG A C 1
ATOM 820 O O . ARG A 1 102 ? 6.607 -1.804 -6.513 1.00 92.50 102 ARG A O 1
ATOM 827 N N . THR A 1 103 ? 7.491 0.205 -6.982 1.00 92.25 103 THR A N 1
ATOM 828 C CA . THR A 1 103 ? 7.288 0.173 -8.429 1.00 92.25 103 THR A CA 1
ATOM 829 C C . THR A 1 103 ? 8.576 0.570 -9.127 1.00 92.25 103 THR A C 1
ATOM 831 O O . THR A 1 103 ? 9.504 1.080 -8.498 1.00 92.25 103 THR A O 1
ATOM 834 N N . TYR A 1 104 ? 8.679 0.296 -10.419 1.00 90.56 104 TYR A N 1
ATOM 835 C CA . TYR A 1 104 ? 9.790 0.781 -11.225 1.00 90.56 104 TYR A CA 1
ATOM 836 C C . TYR A 1 104 ? 9.281 1.389 -12.520 1.00 90.56 104 TYR A C 1
ATOM 838 O O . TYR A 1 104 ? 8.317 0.902 -13.106 1.00 90.56 104 TYR A O 1
ATOM 846 N N . HIS A 1 105 ? 9.929 2.460 -12.952 1.00 89.38 105 HIS A N 1
ATOM 847 C CA . HIS A 1 105 ? 9.642 3.112 -14.217 1.00 89.38 105 HIS A CA 1
ATOM 848 C C . HIS A 1 105 ? 10.658 2.669 -15.269 1.00 89.38 105 HIS A C 1
ATOM 850 O O . HIS A 1 105 ? 11.852 2.558 -14.977 1.00 89.38 105 HIS A O 1
ATOM 856 N N . LEU A 1 106 ? 10.172 2.389 -16.476 1.00 86.19 106 LEU A N 1
ATOM 857 C CA . LEU A 1 106 ? 11.003 2.141 -17.647 1.00 86.19 106 LEU A CA 1
ATOM 858 C C . LEU A 1 106 ? 10.617 3.116 -18.756 1.00 86.19 106 LEU A C 1
ATOM 860 O O . LEU A 1 106 ? 9.463 3.166 -19.183 1.00 86.19 106 LEU A O 1
ATOM 864 N N . SER A 1 107 ? 11.605 3.850 -19.261 1.00 84.12 107 SER A N 1
ATOM 865 C CA . SER A 1 107 ? 11.469 4.588 -20.517 1.00 84.12 107 SER A CA 1
ATOM 866 C C . SER A 1 107 ? 11.357 3.634 -21.711 1.00 84.12 107 SER A C 1
ATOM 868 O O . SER A 1 107 ? 11.786 2.482 -21.647 1.00 84.12 107 SER A O 1
ATOM 870 N N . GLU A 1 108 ? 10.830 4.120 -22.837 1.00 83.88 108 GLU A N 1
ATOM 871 C CA . GLU A 1 108 ? 10.712 3.322 -24.071 1.00 83.88 108 GLU A CA 1
ATOM 872 C C . GLU A 1 108 ? 12.066 2.749 -24.532 1.00 83.88 108 GLU A C 1
ATOM 874 O O . GLU A 1 108 ? 12.149 1.601 -24.978 1.00 83.88 108 GLU A O 1
ATOM 879 N N . ASP A 1 109 ? 13.148 3.513 -24.356 1.00 81.75 109 ASP A N 1
ATOM 880 C CA . ASP A 1 109 ? 14.509 3.078 -24.675 1.00 81.75 109 ASP A CA 1
ATOM 881 C C . ASP A 1 109 ? 14.984 1.945 -23.747 1.00 81.75 109 ASP A C 1
ATOM 883 O O . ASP A 1 109 ? 15.570 0.958 -24.206 1.00 81.75 109 ASP A O 1
ATOM 887 N N . GLU A 1 110 ? 14.721 2.051 -22.439 1.00 81.25 110 GLU A N 1
ATOM 888 C CA . GLU A 1 110 ? 15.056 1.011 -21.456 1.00 81.25 110 GLU A CA 1
ATOM 889 C C . GLU A 1 110 ? 14.250 -0.276 -21.705 1.00 81.25 110 GLU A C 1
ATOM 891 O O . GLU A 1 110 ? 14.802 -1.379 -21.642 1.00 81.25 110 GLU A O 1
ATOM 896 N N . GLU A 1 111 ? 12.970 -0.157 -22.064 1.00 82.19 111 GLU A N 1
ATOM 897 C CA . GLU A 1 111 ? 12.122 -1.290 -22.453 1.00 82.19 111 GLU A CA 1
ATOM 898 C C . GLU A 1 111 ? 12.667 -2.004 -23.699 1.00 82.19 111 GLU A C 1
ATOM 900 O O . GLU A 1 111 ? 12.774 -3.237 -23.723 1.00 82.19 111 GLU A O 1
ATOM 905 N N . ALA A 1 112 ? 13.071 -1.248 -24.725 1.00 81.50 112 ALA A N 1
ATOM 906 C CA . ALA A 1 112 ? 13.664 -1.800 -25.941 1.00 81.50 112 ALA A CA 1
ATOM 907 C C . ALA A 1 112 ? 14.997 -2.524 -25.658 1.00 81.50 112 ALA A C 1
ATOM 909 O O . ALA A 1 112 ? 15.263 -3.608 -26.199 1.00 81.50 112 ALA A O 1
ATOM 910 N N . MET A 1 113 ? 15.825 -1.980 -24.760 1.00 79.81 113 MET A N 1
ATOM 911 C CA . MET A 1 113 ? 17.071 -2.618 -24.323 1.00 79.81 113 MET A CA 1
ATOM 912 C C . MET A 1 113 ? 16.826 -3.925 -23.546 1.00 79.81 113 MET A C 1
ATOM 914 O O . MET A 1 113 ? 17.508 -4.928 -23.788 1.00 79.81 113 MET A O 1
ATOM 918 N N . LEU A 1 114 ? 15.820 -3.965 -22.670 1.00 76.00 114 LEU A N 1
ATOM 919 C CA . LEU A 1 114 ? 15.436 -5.175 -21.930 1.00 76.00 114 LEU A CA 1
ATOM 920 C C . LEU A 1 114 ? 14.831 -6.258 -22.837 1.00 76.00 114 LEU A C 1
ATOM 922 O O . LEU A 1 114 ? 15.095 -7.449 -22.656 1.00 76.00 114 LEU A O 1
ATOM 926 N N . SER A 1 115 ? 14.050 -5.863 -23.844 1.00 73.50 115 SER A N 1
ATOM 927 C CA . SER A 1 115 ? 13.475 -6.789 -24.827 1.00 73.50 115 SER A CA 1
ATOM 928 C C . SER A 1 115 ? 14.553 -7.401 -25.734 1.00 73.50 115 SER A C 1
ATOM 930 O O . SER A 1 115 ? 14.587 -8.615 -25.957 1.00 73.50 115 SER A O 1
ATOM 932 N N . SER A 1 116 ? 15.511 -6.590 -26.197 1.00 67.69 116 SER A N 1
ATOM 933 C CA . SER A 1 116 ? 16.596 -7.060 -27.071 1.00 67.69 116 SER A CA 1
ATOM 934 C C . SER A 1 116 ? 17.577 -8.008 -26.368 1.00 67.69 116 SER A C 1
ATOM 936 O O . SER A 1 116 ? 18.064 -8.956 -26.988 1.00 67.69 116 SER A O 1
ATOM 938 N N . THR A 1 117 ? 17.818 -7.841 -25.065 1.00 59.28 117 THR A N 1
ATOM 939 C CA . THR A 1 117 ? 18.695 -8.731 -24.279 1.00 59.28 117 THR A CA 1
ATOM 940 C C . THR A 1 117 ? 18.097 -10.116 -24.002 1.00 59.28 117 THR A C 1
ATOM 942 O O . THR A 1 117 ? 18.858 -11.074 -23.852 1.00 59.28 117 THR A O 1
ATOM 945 N N . GLN A 1 118 ? 16.768 -10.285 -24.030 1.00 54.88 118 GLN A N 1
ATOM 946 C CA . GLN A 1 118 ? 16.119 -11.599 -23.870 1.00 54.88 118 GLN A CA 1
ATOM 947 C C . GLN A 1 118 ? 16.192 -12.499 -25.120 1.00 54.88 118 GLN A C 1
ATOM 949 O O . GLN A 1 118 ? 15.878 -13.686 -25.037 1.00 54.88 118 GLN A O 1
ATOM 954 N N . THR A 1 119 ? 16.645 -11.991 -26.273 1.00 44.91 119 THR A N 1
ATOM 955 C CA . THR A 1 119 ? 16.650 -12.753 -27.540 1.00 44.91 119 THR A CA 1
ATOM 956 C C . THR A 1 119 ? 17.943 -13.526 -27.830 1.00 44.91 119 THR A C 1
ATOM 958 O O . THR A 1 119 ? 18.044 -14.150 -28.885 1.00 44.91 119 THR A O 1
ATOM 961 N N . LYS A 1 120 ? 18.932 -13.572 -26.921 1.00 37.75 120 LYS A N 1
ATOM 962 C CA . LYS A 1 120 ? 20.118 -14.444 -27.085 1.00 37.75 120 LYS A CA 1
ATOM 963 C C . LYS A 1 120 ? 19.855 -15.838 -26.486 1.00 37.75 120 LYS A C 1
ATOM 965 O O . LYS A 1 120 ? 19.853 -15.980 -25.263 1.00 37.75 120 LYS A O 1
ATOM 970 N N . PRO A 1 121 ? 19.657 -16.898 -27.297 1.00 40.03 121 PRO A N 1
ATOM 971 C CA . PRO A 1 121 ? 19.289 -18.211 -26.792 1.00 40.03 121 PRO A CA 1
ATOM 972 C C . PRO A 1 121 ? 20.543 -18.954 -26.324 1.00 40.03 121 PRO A C 1
ATOM 974 O O . PRO A 1 121 ? 21.228 -19.598 -27.119 1.00 40.03 121 PRO A O 1
ATOM 977 N N . HIS A 1 122 ? 20.838 -18.929 -25.026 1.00 39.84 122 HIS A N 1
ATOM 978 C CA . HIS A 1 122 ? 21.718 -19.948 -24.460 1.00 39.84 122 HIS A CA 1
ATOM 979 C C . HIS A 1 122 ? 20.885 -21.212 -24.207 1.00 39.84 122 HIS A C 1
ATOM 981 O O . HIS A 1 122 ? 19.997 -21.242 -23.358 1.00 39.84 122 HIS A O 1
ATOM 987 N N . LYS A 1 123 ? 21.137 -22.256 -25.005 1.00 39.00 123 LYS A N 1
ATOM 988 C CA . LYS A 1 123 ? 20.512 -23.579 -24.880 1.00 39.00 123 LYS A CA 1
ATOM 989 C C . LYS A 1 123 ? 20.852 -24.206 -23.522 1.00 39.00 123 LYS A C 1
ATOM 991 O O . LYS A 1 123 ? 21.872 -24.876 -23.406 1.00 39.00 123 LYS A O 1
ATOM 996 N N . THR A 1 124 ? 19.971 -24.091 -22.534 1.00 35.47 124 THR A N 1
ATOM 997 C CA . THR A 1 124 ? 19.923 -25.017 -21.391 1.00 35.47 124 THR A CA 1
ATOM 998 C C . THR A 1 124 ? 18.477 -25.378 -21.043 1.00 35.47 124 THR A C 1
ATOM 1000 O O . THR A 1 124 ? 17.545 -24.589 -21.159 1.00 35.47 124 THR A O 1
ATOM 1003 N N . LYS A 1 125 ? 18.292 -26.665 -20.738 1.00 35.00 125 LYS A N 1
ATOM 1004 C CA . LYS A 1 125 ? 17.026 -27.401 -20.621 1.00 35.00 125 LYS A CA 1
ATOM 1005 C C . LYS A 1 125 ? 16.027 -26.783 -19.627 1.00 35.00 125 LYS A C 1
ATOM 1007 O O . LYS A 1 125 ? 16.331 -26.643 -18.452 1.00 35.00 125 LYS A O 1
ATOM 1012 N N . ARG A 1 126 ? 14.801 -26.571 -20.129 1.00 41.16 126 ARG A N 1
ATOM 1013 C CA . ARG A 1 126 ? 13.478 -26.673 -19.473 1.00 41.16 126 ARG A CA 1
ATOM 1014 C C . ARG A 1 126 ? 13.465 -26.801 -17.936 1.00 41.16 126 ARG A C 1
ATOM 1016 O O . ARG A 1 126 ? 13.551 -27.903 -17.404 1.00 41.16 126 ARG A O 1
ATOM 1023 N N . THR A 1 127 ? 13.062 -25.719 -17.284 1.00 34.16 127 THR A N 1
ATOM 1024 C CA . THR A 1 127 ? 12.003 -25.742 -16.264 1.00 34.16 127 THR A CA 1
ATOM 1025 C C . THR A 1 127 ? 10.863 -24.869 -16.783 1.00 34.16 127 THR A C 1
ATOM 1027 O O . THR A 1 127 ? 11.095 -23.789 -17.326 1.00 34.16 127 THR A O 1
ATOM 1030 N N . LYS A 1 128 ? 9.626 -25.379 -16.727 1.00 39.84 128 LYS A N 1
ATOM 1031 C CA . LYS A 1 128 ? 8.421 -24.618 -17.079 1.00 39.84 128 LYS A CA 1
ATOM 1032 C C . LYS A 1 128 ? 8.343 -23.418 -16.130 1.00 39.84 128 LYS A C 1
ATOM 1034 O O . LYS A 1 128 ? 7.940 -23.581 -14.984 1.00 39.84 128 LYS A O 1
ATOM 1039 N N . LYS A 1 129 ? 8.762 -22.236 -16.590 1.00 35.69 129 LYS A N 1
ATOM 1040 C CA . LYS A 1 129 ? 8.400 -20.978 -15.938 1.00 35.69 129 LYS A CA 1
ATOM 1041 C C . LYS A 1 129 ? 6.879 -20.863 -15.999 1.00 35.69 129 LYS A C 1
ATOM 1043 O O . LYS A 1 129 ? 6.290 -21.109 -17.054 1.00 35.69 129 LYS A O 1
ATOM 1048 N N . ALA A 1 130 ? 6.275 -20.538 -14.859 1.00 35.25 130 ALA A N 1
ATOM 1049 C CA . ALA A 1 130 ? 4.896 -20.079 -14.785 1.00 35.25 130 ALA A CA 1
ATOM 1050 C C . ALA A 1 130 ? 4.666 -19.000 -15.860 1.00 35.25 130 ALA A C 1
ATOM 1052 O O . ALA A 1 130 ? 5.611 -18.262 -16.169 1.00 35.25 130 ALA A O 1
ATOM 1053 N N . PRO A 1 131 ? 3.471 -18.929 -16.469 1.00 35.47 131 PRO A N 1
ATOM 1054 C CA . PRO A 1 131 ? 3.194 -17.910 -17.466 1.00 35.47 131 PRO A CA 1
ATOM 1055 C C . PRO A 1 131 ? 3.428 -16.553 -16.803 1.00 35.47 131 PRO A C 1
ATOM 1057 O O . PRO A 1 131 ? 2.779 -16.223 -15.813 1.00 35.47 131 PRO A O 1
ATOM 1060 N N . ALA A 1 132 ? 4.406 -15.797 -17.305 1.00 41.69 132 ALA A N 1
ATOM 1061 C CA . ALA A 1 132 ? 4.474 -14.381 -16.993 1.00 41.69 132 ALA A CA 1
ATOM 1062 C C . ALA A 1 132 ? 3.129 -13.803 -17.445 1.00 41.69 132 ALA A C 1
ATOM 1064 O O . ALA A 1 132 ? 2.742 -14.057 -18.593 1.00 41.69 132 ALA A O 1
ATOM 1065 N N . PRO A 1 133 ? 2.370 -13.130 -16.571 1.00 42.91 133 PRO A N 1
ATOM 1066 C CA . PRO A 1 133 ? 1.109 -12.575 -16.999 1.00 42.91 133 PRO A CA 1
ATOM 1067 C C . PRO A 1 133 ? 1.410 -11.554 -18.099 1.00 42.91 133 PRO A C 1
ATOM 1069 O O . PRO A 1 133 ? 2.249 -10.665 -17.955 1.00 42.91 133 PRO A O 1
ATOM 1072 N N . THR A 1 134 ? 0.786 -11.779 -19.249 1.00 45.62 134 THR A N 1
ATOM 1073 C CA . THR A 1 134 ? 0.871 -10.957 -20.451 1.00 45.62 134 THR A CA 1
ATOM 1074 C C . THR A 1 134 ? 0.136 -9.648 -20.195 1.00 45.62 134 THR A C 1
ATOM 1076 O O . THR A 1 134 ? -0.992 -9.468 -20.648 1.00 45.62 134 THR A O 1
ATOM 1079 N N . PHE A 1 135 ? 0.727 -8.759 -19.406 1.00 54.69 135 PHE A N 1
ATOM 1080 C CA . PHE A 1 135 ? 0.185 -7.422 -19.221 1.00 54.69 135 PHE A CA 1
ATOM 1081 C C . PHE A 1 135 ? 0.723 -6.508 -20.320 1.00 54.69 135 PHE A C 1
ATOM 1083 O O . PHE A 1 135 ? 1.917 -6.506 -20.623 1.00 54.69 135 PHE A O 1
ATOM 1090 N N . ALA A 1 136 ? -0.191 -5.779 -20.961 1.00 66.88 136 ALA A N 1
ATOM 1091 C CA . ALA A 1 136 ? 0.152 -4.723 -21.901 1.00 66.88 136 ALA A CA 1
ATOM 1092 C C . ALA A 1 136 ? 0.997 -3.649 -21.196 1.00 66.88 136 ALA A C 1
ATOM 1094 O O . ALA A 1 136 ? 0.851 -3.443 -19.990 1.00 66.88 136 ALA A O 1
ATOM 1095 N N . ARG A 1 137 ? 1.864 -2.966 -21.954 1.00 78.19 137 ARG A N 1
ATOM 1096 C CA . ARG A 1 137 ? 2.676 -1.851 -21.451 1.00 78.19 137 ARG A CA 1
ATOM 1097 C C . ARG A 1 137 ? 1.781 -0.825 -20.728 1.00 78.19 137 ARG A C 1
ATOM 1099 O O . ARG A 1 137 ? 0.850 -0.319 -21.364 1.00 78.19 137 ARG A O 1
ATOM 1106 N N . PRO A 1 138 ? 2.050 -0.496 -19.452 1.00 83.19 138 PRO A N 1
ATOM 1107 C CA . PRO A 1 138 ? 1.397 0.608 -18.760 1.00 83.19 138 PRO A CA 1
ATOM 1108 C C . PRO A 1 138 ? 1.621 1.922 -19.515 1.00 83.19 138 PRO A C 1
ATOM 1110 O O . PRO A 1 138 ? 2.728 2.195 -19.975 1.00 83.19 138 PRO A O 1
ATOM 1113 N N . ALA A 1 139 ? 0.579 2.743 -19.655 1.00 82.69 139 ALA A N 1
ATOM 1114 C CA . ALA A 1 139 ? 0.664 4.001 -20.405 1.00 82.69 139 ALA A CA 1
ATOM 1115 C C . ALA A 1 139 ? 1.685 4.990 -19.810 1.00 82.69 139 ALA A C 1
ATOM 1117 O O . ALA A 1 139 ? 2.250 5.804 -20.534 1.00 82.69 139 ALA A O 1
ATOM 1118 N N . ASP A 1 140 ? 1.917 4.893 -18.504 1.00 83.94 140 ASP A N 1
ATOM 1119 C CA . ASP A 1 140 ? 2.863 5.685 -17.722 1.00 83.94 140 ASP A CA 1
ATOM 1120 C C . ASP A 1 140 ? 4.262 5.049 -17.624 1.00 83.94 140 ASP A C 1
ATOM 1122 O O . ASP A 1 140 ? 5.144 5.634 -17.004 1.00 83.94 140 ASP A O 1
ATOM 1126 N N . GLY A 1 141 ? 4.475 3.856 -18.194 1.00 87.69 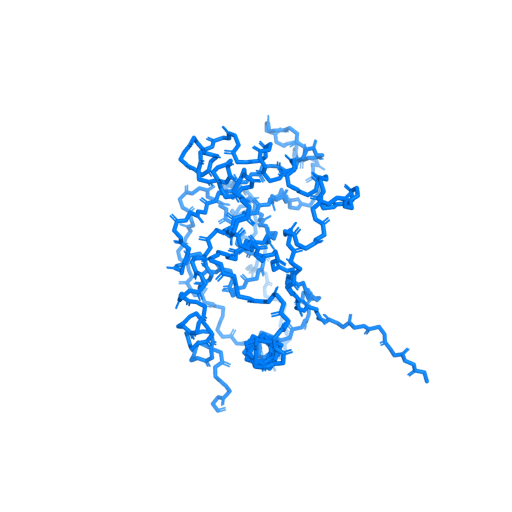141 GLY A N 1
ATOM 1127 C CA . GLY A 1 141 ? 5.732 3.111 -18.075 1.00 87.69 141 GLY A CA 1
ATOM 1128 C C . GLY A 1 141 ? 6.044 2.623 -16.654 1.00 87.69 141 GLY A C 1
ATOM 1129 O O . GLY A 1 141 ? 7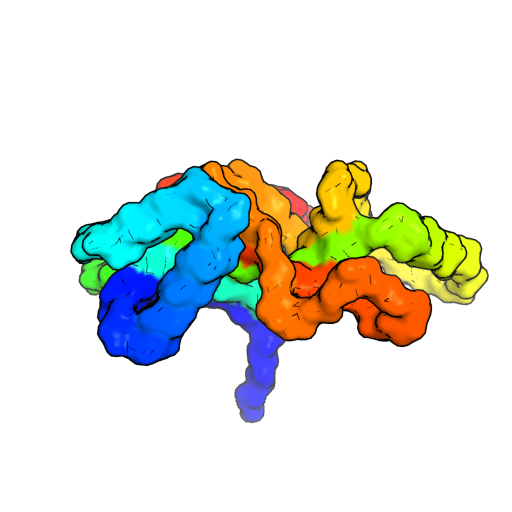.186 2.246 -16.387 1.00 87.69 141 GLY A O 1
ATOM 1130 N N . ILE A 1 142 ? 5.075 2.644 -15.724 1.00 90.25 142 ILE A N 1
ATOM 1131 C CA . ILE A 1 142 ? 5.278 2.248 -14.323 1.00 90.25 142 ILE A CA 1
ATOM 1132 C C . ILE A 1 142 ? 4.799 0.814 -14.096 1.00 90.25 142 ILE A C 1
ATOM 1134 O O . ILE A 1 142 ? 3.612 0.490 -14.154 1.00 90.25 142 ILE A O 1
ATOM 1138 N N . TYR A 1 143 ? 5.739 -0.046 -13.730 1.00 90.62 143 TYR A N 1
ATOM 1139 C CA . TYR A 1 143 ? 5.532 -1.467 -13.499 1.00 90.62 143 TYR A CA 1
ATOM 1140 C C . TYR A 1 143 ? 5.580 -1.810 -12.006 1.00 90.62 143 TYR A C 1
ATOM 1142 O O . TYR A 1 143 ? 6.315 -1.204 -11.222 1.00 90.62 143 TYR A O 1
ATOM 1150 N N . SER A 1 144 ? 4.809 -2.821 -11.605 1.00 91.00 144 SER A N 1
ATOM 1151 C CA . SER A 1 144 ? 4.850 -3.377 -10.247 1.00 91.00 144 SER A CA 1
ATOM 1152 C C . SER A 1 144 ? 5.977 -4.396 -10.091 1.00 91.00 144 SER A C 1
ATOM 1154 O O . SER A 1 144 ? 6.221 -5.204 -10.989 1.00 91.00 144 SER A O 1
ATOM 1156 N N . PHE A 1 145 ? 6.630 -4.410 -8.925 1.00 89.25 145 PHE A N 1
ATOM 1157 C CA . PHE A 1 145 ? 7.519 -5.518 -8.547 1.00 89.25 145 PHE A CA 1
ATOM 1158 C C . PHE A 1 145 ? 6.727 -6.760 -8.139 1.00 89.25 145 PHE A C 1
ATOM 1160 O O . PHE A 1 145 ? 7.114 -7.889 -8.450 1.00 89.25 145 PHE A O 1
ATOM 1167 N N . HIS A 1 146 ? 5.617 -6.544 -7.442 1.00 90.75 146 HIS A N 1
ATOM 1168 C CA . HIS A 1 146 ? 4.775 -7.592 -6.906 1.00 90.75 146 HIS A CA 1
ATOM 1169 C C . HIS A 1 146 ? 3.511 -7.717 -7.769 1.00 90.75 146 HIS A C 1
ATOM 1171 O O . HIS A 1 146 ? 2.761 -6.749 -7.897 1.00 90.75 146 HIS A O 1
ATOM 1177 N N . PRO A 1 147 ? 3.246 -8.875 -8.401 1.00 90.25 147 PRO A N 1
ATOM 1178 C CA . PRO A 1 147 ? 2.059 -9.044 -9.239 1.00 90.25 147 PRO A CA 1
ATOM 1179 C C . PRO A 1 147 ? 0.751 -8.919 -8.438 1.00 90.25 147 PRO A C 1
ATOM 1181 O O . PRO A 1 147 ? -0.295 -8.619 -9.006 1.00 90.25 147 PRO A O 1
ATOM 1184 N N . GLU A 1 148 ? 0.785 -9.125 -7.118 1.00 91.75 148 GLU A N 1
ATOM 1185 C CA . GLU A 1 148 ? -0.340 -8.877 -6.218 1.00 91.75 148 GLU A CA 1
ATOM 1186 C C . GLU A 1 148 ? -0.788 -7.405 -6.158 1.00 91.75 148 GLU A C 1
ATOM 1188 O O . GLU A 1 148 ? -1.978 -7.158 -5.956 1.00 91.75 148 GLU A O 1
ATOM 1193 N N . ASP A 1 149 ? 0.104 -6.442 -6.428 1.00 93.25 149 ASP A N 1
ATOM 1194 C CA . ASP A 1 149 ? -0.202 -5.004 -6.376 1.00 93.25 149 ASP A CA 1
ATOM 1195 C C . ASP A 1 149 ? -1.312 -4.594 -7.350 1.00 93.25 149 ASP A C 1
ATOM 1197 O O . ASP A 1 149 ? -2.042 -3.643 -7.088 1.00 93.25 149 ASP A O 1
ATOM 1201 N N . GLU A 1 150 ? -1.469 -5.310 -8.465 1.00 92.06 150 GLU A N 1
ATOM 1202 C CA . GLU A 1 150 ? -2.523 -5.029 -9.443 1.00 92.06 150 GLU A CA 1
ATOM 1203 C C . GLU A 1 150 ? -3.916 -5.292 -8.856 1.00 92.06 150 GLU A C 1
ATOM 1205 O O . GLU A 1 150 ? -4.835 -4.493 -9.026 1.00 92.06 150 GLU A O 1
ATOM 1210 N N . TYR A 1 151 ? -4.073 -6.368 -8.083 1.00 95.00 151 TYR A N 1
ATOM 1211 C CA . TYR A 1 151 ? -5.341 -6.660 -7.413 1.00 95.00 151 TYR A CA 1
ATOM 1212 C C . TYR A 1 151 ? -5.627 -5.649 -6.301 1.00 95.00 151 TYR A C 1
ATOM 1214 O O . TYR A 1 151 ? -6.774 -5.233 -6.135 1.00 95.00 151 TYR A O 1
ATOM 1222 N N . ILE A 1 152 ? -4.589 -5.220 -5.574 1.00 96.31 152 ILE A N 1
ATOM 1223 C CA . ILE A 1 152 ? -4.699 -4.187 -4.533 1.00 96.31 152 ILE A CA 1
ATOM 1224 C C . ILE A 1 152 ? -5.142 -2.863 -5.161 1.00 96.31 152 ILE A C 1
ATOM 1226 O O . ILE A 1 152 ? -6.082 -2.238 -4.673 1.00 96.31 152 ILE A O 1
ATOM 1230 N N . ARG A 1 153 ? -4.525 -2.476 -6.282 1.00 94.81 153 ARG A N 1
ATOM 1231 C CA . ARG A 1 153 ? -4.886 -1.285 -7.058 1.00 94.81 153 ARG A CA 1
ATOM 1232 C C . ARG A 1 153 ? -6.331 -1.345 -7.554 1.00 94.81 153 ARG A C 1
ATOM 1234 O O . ARG A 1 153 ? -7.041 -0.356 -7.466 1.00 94.81 153 ARG A O 1
ATOM 1241 N N . GLN A 1 154 ? -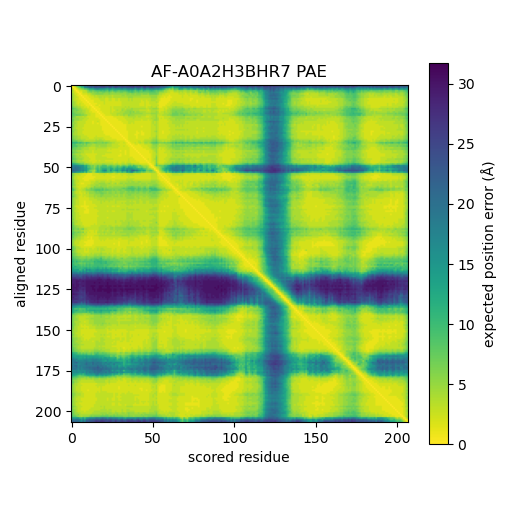6.803 -2.495 -8.033 1.00 94.69 154 GLN A N 1
ATOM 1242 C CA . GLN A 1 154 ? -8.201 -2.648 -8.458 1.00 94.69 154 GLN A CA 1
ATOM 1243 C C . GLN A 1 154 ? -9.208 -2.541 -7.303 1.00 94.69 154 GLN A C 1
ATOM 1245 O O . GLN A 1 154 ? -10.370 -2.215 -7.534 1.00 94.69 154 GLN A O 1
ATOM 1250 N N . ALA A 1 155 ? -8.795 -2.862 -6.076 1.00 96.75 155 ALA A N 1
ATOM 1251 C CA . ALA A 1 155 ? -9.626 -2.736 -4.881 1.00 96.75 155 ALA A CA 1
ATOM 1252 C C . ALA A 1 155 ? -9.561 -1.334 -4.247 1.00 96.75 155 ALA A C 1
ATOM 1254 O O . ALA A 1 155 ? -10.356 -1.031 -3.350 1.00 96.75 155 ALA A O 1
ATOM 1255 N N . SER A 1 156 ? -8.620 -0.489 -4.679 1.00 96.75 156 SER A N 1
ATOM 1256 C CA . SER A 1 156 ? -8.378 0.820 -4.085 1.00 96.75 156 SER A CA 1
ATOM 1257 C C . SER A 1 156 ? -9.301 1.892 -4.667 1.00 96.75 156 SER A C 1
ATOM 1259 O O . SER A 1 156 ? -9.641 1.887 -5.846 1.00 96.75 156 SER A O 1
ATOM 1261 N N . ILE A 1 157 ? -9.711 2.839 -3.821 1.00 96.12 157 ILE A N 1
ATOM 1262 C CA . ILE A 1 157 ? -10.443 4.044 -4.258 1.00 96.12 157 ILE A CA 1
ATOM 1263 C C . I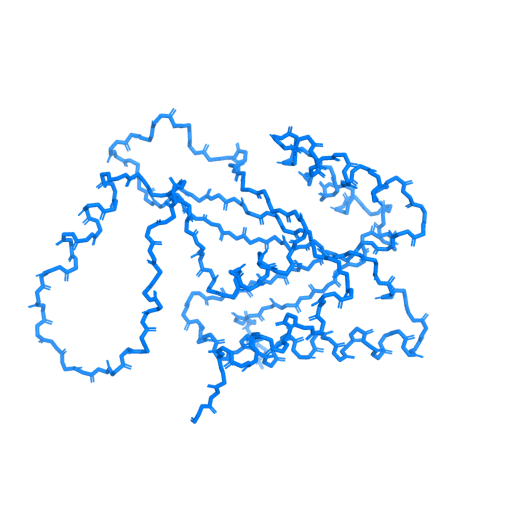LE A 1 157 ? -9.488 5.129 -4.753 1.00 96.12 157 ILE A C 1
ATOM 1265 O O . ILE A 1 157 ? -9.859 5.994 -5.539 1.00 96.12 157 ILE A O 1
ATOM 1269 N N . HIS A 1 158 ? -8.241 5.058 -4.294 1.00 95.88 158 HIS A N 1
ATOM 1270 C CA . HIS A 1 158 ? -7.161 5.941 -4.681 1.00 95.88 158 HIS A CA 1
ATOM 1271 C C . HIS A 1 158 ? -5.882 5.129 -4.849 1.00 95.88 158 HIS A C 1
ATOM 1273 O O . HIS A 1 158 ? -5.608 4.215 -4.066 1.00 95.88 158 HIS A O 1
ATOM 1279 N N . ALA A 1 159 ? -5.095 5.469 -5.862 1.00 94.69 159 ALA A N 1
ATOM 1280 C CA . ALA A 1 159 ? -3.751 4.958 -6.062 1.00 94.69 159 ALA A CA 1
ATOM 1281 C C . ALA A 1 159 ? -2.891 6.096 -6.605 1.00 94.69 159 ALA A C 1
ATOM 1283 O O . ALA A 1 159 ? -3.280 6.748 -7.569 1.00 94.69 159 ALA A O 1
ATOM 1284 N N . VAL A 1 160 ? -1.741 6.330 -5.981 1.00 94.62 160 VAL A N 1
ATOM 1285 C CA . VAL A 1 160 ? -0.783 7.345 -6.415 1.00 94.62 160 VAL A CA 1
ATOM 1286 C C . VAL A 1 160 ? 0.604 6.729 -6.487 1.00 94.62 160 VAL A C 1
ATOM 1288 O O . VAL A 1 160 ? 1.075 6.094 -5.539 1.00 94.62 160 VAL A O 1
ATOM 1291 N N . ASP A 1 161 ? 1.246 6.907 -7.634 1.00 93.69 161 ASP A N 1
ATOM 1292 C CA . ASP A 1 161 ? 2.649 6.591 -7.851 1.00 93.69 161 ASP A CA 1
ATOM 1293 C C . ASP A 1 161 ? 3.481 7.864 -7.605 1.00 93.69 161 ASP A C 1
ATOM 1295 O O . ASP A 1 161 ? 3.100 8.963 -8.010 1.00 93.69 161 ASP A O 1
ATOM 1299 N N . TYR A 1 162 ? 4.609 7.736 -6.911 1.00 92.44 162 TYR A N 1
ATOM 1300 C CA . TYR A 1 162 ? 5.458 8.864 -6.531 1.00 92.44 162 TYR A CA 1
ATOM 1301 C C . TYR A 1 162 ? 6.943 8.499 -6.583 1.00 92.44 162 TYR A C 1
ATOM 1303 O O . TYR A 1 162 ? 7.352 7.375 -6.288 1.00 92.44 162 TYR A O 1
ATOM 1311 N N . ALA A 1 163 ? 7.783 9.480 -6.904 1.00 90.69 163 ALA A N 1
ATOM 1312 C CA . ALA A 1 163 ? 9.228 9.326 -6.801 1.00 90.69 163 ALA A CA 1
ATOM 1313 C C . ALA A 1 163 ? 9.674 9.344 -5.328 1.00 90.69 163 ALA A C 1
ATOM 1315 O O . ALA A 1 163 ? 9.204 10.152 -4.509 1.00 90.69 163 ALA A O 1
ATOM 1316 N N . PHE A 1 164 ? 10.625 8.479 -4.970 1.00 88.62 164 PHE A N 1
ATOM 1317 C CA . PHE A 1 164 ? 11.293 8.593 -3.675 1.00 88.62 164 PHE A CA 1
ATOM 1318 C C . PHE A 1 164 ? 12.110 9.879 -3.614 1.00 88.62 164 PHE A C 1
ATOM 1320 O O . PHE A 1 164 ? 12.655 10.326 -4.621 1.00 88.62 164 PHE A O 1
ATOM 1327 N N . SER A 1 165 ? 12.245 10.454 -2.419 1.00 85.31 165 SER A N 1
ATOM 1328 C CA . SER A 1 165 ? 12.996 11.703 -2.221 1.00 85.31 165 SER A CA 1
ATOM 1329 C C . SER A 1 165 ? 14.486 11.579 -2.566 1.00 85.31 165 SER A C 1
ATOM 1331 O O . SER A 1 165 ? 15.158 12.587 -2.733 1.00 85.31 165 SER A O 1
ATOM 1333 N N . THR A 1 166 ? 14.999 10.350 -2.661 1.00 81.12 166 THR A N 1
ATOM 1334 C CA . THR A 1 166 ? 16.380 10.028 -3.040 1.00 81.12 166 THR A CA 1
ATOM 1335 C C . THR A 1 166 ? 16.495 9.489 -4.468 1.00 81.12 166 THR A C 1
ATOM 1337 O O . THR A 1 166 ? 17.551 8.975 -4.829 1.00 81.12 166 THR A O 1
ATOM 1340 N N . SER A 1 167 ? 15.417 9.527 -5.259 1.00 75.00 167 SER A N 1
ATOM 1341 C CA . SER A 1 167 ? 15.456 9.047 -6.647 1.00 75.00 167 SER A CA 1
ATOM 1342 C C . SER A 1 167 ? 16.337 9.972 -7.488 1.00 75.00 167 SER A C 1
ATOM 1344 O O . SER A 1 167 ? 16.340 11.184 -7.246 1.00 75.00 167 SER A O 1
ATOM 1346 N N . PRO A 1 168 ? 17.085 9.437 -8.466 1.00 70.38 168 PRO A N 1
ATOM 1347 C CA . PRO A 1 168 ? 17.832 10.269 -9.397 1.00 70.38 168 PRO A CA 1
ATOM 1348 C C . PRO A 1 168 ? 16.881 11.198 -10.164 1.00 70.38 168 PRO A C 1
ATOM 1350 O O . PRO A 1 168 ? 15.776 10.804 -10.530 1.00 70.38 168 PRO A O 1
ATOM 1353 N N . THR A 1 169 ? 17.308 12.439 -10.400 1.00 69.38 169 THR A N 1
ATOM 1354 C CA . THR A 1 169 ? 16.556 13.401 -11.213 1.00 69.38 169 THR A CA 1
ATOM 1355 C C . THR A 1 169 ? 16.421 12.904 -12.650 1.00 69.38 169 THR A C 1
ATOM 1357 O O . THR A 1 169 ? 17.389 12.416 -13.233 1.00 69.38 169 THR A O 1
ATOM 1360 N N . GLU A 1 170 ? 15.232 13.054 -13.232 1.00 67.75 170 GLU A N 1
ATOM 1361 C CA . GLU A 1 170 ? 15.018 12.793 -14.655 1.00 67.75 170 GLU A CA 1
ATOM 1362 C C . GLU A 1 170 ? 15.536 13.960 -15.520 1.00 67.75 170 GLU A C 1
ATOM 1364 O O . GLU A 1 170 ? 15.420 15.120 -15.109 1.00 67.75 170 GLU A O 1
ATOM 1369 N N . PRO A 1 171 ? 16.059 13.692 -16.734 1.00 69.06 171 PRO A N 1
ATOM 1370 C CA . PRO A 1 171 ? 16.304 12.374 -17.327 1.00 69.06 171 PRO A CA 1
ATOM 1371 C C . PRO A 1 171 ? 17.546 11.691 -16.731 1.00 69.06 171 PRO A C 1
ATOM 1373 O O . PRO A 1 171 ? 18.553 12.337 -16.447 1.00 69.06 171 PRO A O 1
ATOM 1376 N N . ARG A 1 172 ? 17.477 10.365 -16.563 1.00 70.19 172 ARG A N 1
ATOM 1377 C CA . ARG A 1 172 ? 18.594 9.565 -16.041 1.00 70.19 172 ARG A CA 1
ATOM 1378 C C . ARG A 1 172 ? 19.751 9.553 -17.043 1.00 70.19 172 ARG A C 1
ATOM 1380 O O . ARG A 1 172 ? 19.531 9.422 -18.246 1.00 70.19 172 ARG A O 1
ATOM 1387 N N . ASP A 1 173 ? 20.983 9.662 -16.547 1.00 70.19 173 ASP A N 1
ATOM 1388 C CA . ASP A 1 173 ? 22.176 9.515 -17.388 1.00 70.19 173 ASP A CA 1
ATOM 1389 C C . ASP A 1 173 ? 22.258 8.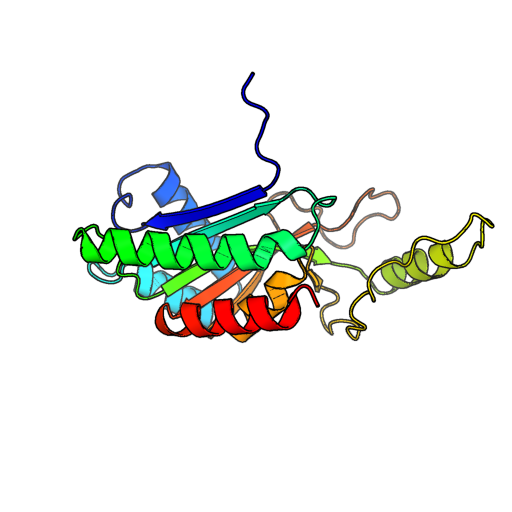081 -17.942 1.00 70.19 173 ASP A C 1
ATOM 1391 O O . ASP A 1 173 ? 21.862 7.137 -17.258 1.00 70.19 173 ASP A O 1
ATOM 1395 N N . LYS A 1 174 ? 22.807 7.894 -19.145 1.00 66.56 174 LYS A N 1
ATOM 1396 C CA . LYS A 1 174 ? 23.005 6.580 -19.785 1.00 66.56 174 LYS A CA 1
ATOM 1397 C C . LYS A 1 174 ? 23.935 5.662 -18.988 1.00 66.56 174 LYS A C 1
ATOM 1399 O O . LYS A 1 174 ? 23.911 4.451 -19.184 1.00 66.56 174 LYS A O 1
ATOM 1404 N N . GLU A 1 175 ? 24.740 6.232 -18.096 1.00 65.62 175 GLU A N 1
ATOM 1405 C CA . GLU A 1 175 ? 25.593 5.503 -17.152 1.00 65.62 175 GLU A CA 1
ATOM 1406 C C . GLU A 1 175 ? 24.864 5.117 -15.850 1.00 65.62 175 GLU A C 1
ATOM 1408 O O . GLU A 1 175 ? 25.424 4.413 -15.006 1.00 65.62 175 GLU A O 1
ATOM 1413 N N . SER A 1 176 ? 23.607 5.544 -15.672 1.00 67.50 176 SER A N 1
ATOM 1414 C CA . SER A 1 176 ? 22.813 5.244 -14.479 1.00 67.50 176 SER A CA 1
ATOM 1415 C C . SER A 1 176 ? 22.524 3.750 -14.387 1.00 67.50 176 SER A C 1
ATOM 1417 O O . SER A 1 176 ? 21.733 3.191 -15.144 1.00 67.50 176 SER A O 1
ATOM 1419 N N . PHE A 1 177 ? 23.146 3.094 -13.413 1.00 65.25 177 PHE A N 1
ATOM 1420 C CA . PHE A 1 177 ? 22.932 1.679 -13.144 1.00 65.25 177 PHE A CA 1
ATOM 1421 C C . PHE A 1 177 ? 21.647 1.454 -12.327 1.00 65.25 177 PHE A C 1
ATOM 1423 O O . PHE A 1 177 ? 21.366 2.182 -11.375 1.00 65.25 177 PHE A O 1
ATOM 1430 N N . GLY A 1 178 ? 20.882 0.413 -12.667 1.00 73.31 178 GLY A N 1
ATOM 1431 C CA . GLY A 1 178 ? 19.688 -0.019 -11.926 1.00 73.31 178 GLY A CA 1
ATOM 1432 C C . GLY A 1 178 ? 18.360 0.550 -12.443 1.00 73.31 178 GLY A C 1
ATOM 1433 O O . GLY A 1 178 ? 18.326 1.382 -13.347 1.00 73.31 178 GLY A O 1
ATOM 1434 N N . LEU A 1 179 ? 17.250 0.082 -11.868 1.00 78.50 179 LEU A N 1
ATOM 1435 C CA . LEU A 1 179 ? 15.891 0.521 -12.212 1.00 78.50 179 LEU A CA 1
ATOM 1436 C C . LEU A 1 179 ? 15.539 1.845 -11.522 1.00 78.50 179 LEU A C 1
ATOM 1438 O O . LEU A 1 179 ? 15.924 2.051 -10.368 1.00 78.50 179 LEU A O 1
ATOM 1442 N N . ASP A 1 180 ? 14.765 2.702 -12.194 1.00 86.62 180 ASP A N 1
ATOM 1443 C CA . ASP A 1 180 ? 14.173 3.885 -11.564 1.00 86.62 180 ASP A CA 1
ATOM 1444 C C . ASP A 1 180 ? 13.076 3.431 -10.603 1.00 86.62 180 ASP A C 1
ATOM 1446 O O . ASP A 1 180 ? 11.952 3.140 -11.010 1.00 86.62 180 ASP A O 1
ATOM 1450 N N . THR A 1 181 ? 13.434 3.270 -9.331 1.00 89.88 181 THR A N 1
ATOM 1451 C CA . THR A 1 181 ? 12.527 2.721 -8.323 1.00 89.88 181 THR A CA 1
ATOM 1452 C C . THR A 1 181 ? 11.666 3.836 -7.749 1.00 89.88 181 THR A C 1
ATOM 1454 O O . THR A 1 181 ? 12.170 4.847 -7.263 1.00 89.88 181 THR A O 1
ATOM 1457 N N . ARG A 1 182 ? 10.358 3.610 -7.752 1.00 91.69 182 ARG A N 1
ATOM 1458 C CA . ARG A 1 182 ? 9.320 4.511 -7.264 1.00 91.69 182 ARG A CA 1
ATOM 1459 C C . ARG A 1 182 ? 8.499 3.831 -6.173 1.00 91.69 182 ARG A C 1
ATOM 1461 O O . ARG A 1 182 ? 8.622 2.628 -5.918 1.00 91.69 182 ARG A O 1
ATOM 1468 N N . GLY A 1 183 ? 7.689 4.625 -5.488 1.00 93.00 183 GLY A N 1
ATOM 1469 C CA . GLY A 1 183 ? 6.703 4.137 -4.536 1.00 93.00 183 GLY A CA 1
ATOM 1470 C C . GLY A 1 183 ? 5.304 4.224 -5.121 1.00 93.00 183 GLY A C 1
ATOM 1471 O O . GLY A 1 183 ? 5.004 5.121 -5.905 1.00 93.00 183 GLY A O 1
ATOM 1472 N N . ARG A 1 184 ? 4.439 3.313 -4.694 1.00 94.88 184 ARG A N 1
ATOM 1473 C CA . ARG A 1 184 ? 3.004 3.378 -4.938 1.00 94.88 184 ARG A CA 1
ATOM 1474 C C . ARG A 1 184 ? 2.264 3.259 -3.625 1.00 94.88 184 ARG A C 1
ATOM 1476 O O . ARG A 1 184 ? 2.477 2.305 -2.878 1.00 94.88 184 ARG A O 1
ATOM 1483 N N . MET A 1 185 ? 1.363 4.200 -3.386 1.00 96.12 185 MET A N 1
ATOM 1484 C CA . MET A 1 185 ? 0.440 4.180 -2.262 1.00 96.12 185 MET A CA 1
ATOM 1485 C C . MET A 1 185 ? -0.974 3.929 -2.774 1.00 96.12 185 MET A C 1
ATOM 1487 O O . MET A 1 185 ? -1.430 4.593 -3.700 1.00 96.12 185 MET A O 1
ATOM 1491 N N . MET A 1 186 ? -1.664 2.970 -2.167 1.00 97.12 186 MET A N 1
ATOM 1492 C CA . MET A 1 186 ? -3.025 2.575 -2.525 1.00 97.12 186 MET A CA 1
ATOM 1493 C C . MET A 1 186 ? -3.901 2.628 -1.280 1.00 97.12 186 MET A C 1
ATOM 1495 O O . MET A 1 186 ? -3.562 2.034 -0.257 1.00 97.12 186 MET A O 1
ATOM 1499 N N . LEU A 1 187 ? -5.023 3.339 -1.365 1.00 97.12 187 LEU A N 1
ATOM 1500 C CA . LEU A 1 187 ? -5.996 3.445 -0.284 1.00 97.12 187 LEU A CA 1
ATOM 1501 C C . LEU A 1 187 ? -7.189 2.541 -0.587 1.00 97.12 187 LEU A C 1
ATOM 1503 O O . LEU A 1 187 ? -7.946 2.789 -1.527 1.00 97.12 187 LEU A O 1
ATOM 1507 N N . VAL A 1 188 ? -7.355 1.499 0.216 1.00 97.62 188 VAL A N 1
ATOM 1508 C CA . VAL A 1 188 ? -8.386 0.472 0.056 1.00 97.62 188 VAL A CA 1
ATOM 1509 C C . VAL A 1 188 ? -9.400 0.610 1.195 1.00 97.62 188 VAL A C 1
ATOM 1511 O O . VAL A 1 188 ? -8.997 0.536 2.356 1.00 97.62 188 VAL A O 1
ATOM 1514 N N . PRO A 1 189 ? -10.702 0.800 0.922 1.00 96.50 189 PRO A N 1
ATOM 1515 C CA . PRO A 1 189 ? -11.735 0.687 1.949 1.00 96.50 189 PRO A CA 1
ATOM 1516 C C . PRO A 1 189 ? -11.668 -0.691 2.611 1.00 96.50 189 PRO A C 1
ATOM 1518 O O . PRO A 1 189 ? -11.554 -1.705 1.923 1.00 96.50 189 PRO A O 1
ATOM 1521 N N . ALA A 1 190 ? -11.737 -0.756 3.940 1.00 95.56 190 ALA A N 1
ATOM 1522 C CA . ALA A 1 190 ? -11.570 -2.020 4.661 1.00 95.56 190 ALA A CA 1
ATOM 1523 C C . ALA A 1 190 ? -12.628 -3.070 4.268 1.00 95.56 190 ALA A C 1
ATOM 1525 O O . ALA A 1 190 ? -12.334 -4.263 4.240 1.00 95.56 190 ALA A O 1
ATOM 1526 N N . GLU A 1 191 ? -13.827 -2.635 3.872 1.00 95.75 191 GLU A N 1
ATOM 1527 C CA . GLU A 1 191 ? -14.890 -3.502 3.346 1.00 95.75 191 GLU A CA 1
ATOM 1528 C C . GLU A 1 191 ? -14.521 -4.214 2.031 1.00 95.75 191 GLU A C 1
ATOM 1530 O O . GLU A 1 191 ? -15.044 -5.290 1.744 1.00 95.75 191 GLU A O 1
ATOM 1535 N N . HIS A 1 192 ? -13.585 -3.668 1.246 1.00 97.31 192 HIS A N 1
ATOM 1536 C CA . HIS A 1 192 ? -13.083 -4.312 0.029 1.00 97.31 192 HIS A CA 1
ATOM 1537 C C . HIS A 1 192 ? -12.029 -5.386 0.326 1.00 97.31 192 HIS A C 1
ATOM 1539 O O . HIS A 1 192 ? -11.726 -6.202 -0.549 1.00 97.31 192 HIS A O 1
ATOM 1545 N N . PHE A 1 193 ? -11.461 -5.413 1.538 1.00 96.25 193 PHE A N 1
ATOM 1546 C CA . PHE A 1 193 ? -10.355 -6.306 1.876 1.00 96.25 193 PHE A CA 1
ATOM 1547 C C . PHE A 1 193 ? -10.711 -7.798 1.726 1.00 96.25 193 PHE A C 1
ATOM 1549 O O . PHE A 1 193 ? -9.952 -8.506 1.065 1.00 96.25 193 PHE A O 1
ATOM 1556 N N . PRO A 1 194 ? -11.874 -8.303 2.189 1.00 96.56 194 PRO A N 1
ATOM 1557 C CA . PRO A 1 194 ? -12.243 -9.705 1.970 1.00 96.56 194 PRO A CA 1
ATOM 1558 C C . PRO A 1 194 ? -12.354 -10.082 0.484 1.00 96.56 194 PRO A C 1
ATOM 1560 O O . PRO A 1 194 ? -11.899 -11.149 0.070 1.00 96.56 194 PRO A O 1
ATOM 1563 N N . ALA A 1 195 ? -12.911 -9.190 -0.343 1.00 96.94 195 ALA A N 1
ATOM 1564 C CA . ALA A 1 195 ? -13.021 -9.411 -1.785 1.00 96.94 195 ALA A CA 1
ATOM 1565 C C . ALA A 1 195 ? -11.644 -9.416 -2.471 1.00 96.94 195 ALA A C 1
ATOM 1567 O O . ALA A 1 195 ? -11.399 -10.229 -3.363 1.00 96.94 195 ALA A O 1
ATOM 1568 N N . LEU A 1 196 ? -10.726 -8.551 -2.027 1.00 96.62 196 LEU A N 1
ATOM 1569 C CA . LEU A 1 196 ? -9.329 -8.547 -2.462 1.00 96.62 196 LEU A CA 1
ATOM 1570 C C . LEU A 1 196 ? -8.635 -9.882 -2.141 1.00 96.62 196 LEU A C 1
ATOM 1572 O O . LEU A 1 196 ? -8.032 -10.482 -3.031 1.00 96.62 196 LEU A O 1
ATOM 1576 N N . VAL A 1 197 ? -8.764 -10.378 -0.906 1.00 96.19 197 VAL A N 1
ATOM 1577 C CA . VAL A 1 197 ? -8.202 -11.675 -0.480 1.00 96.19 197 VAL A CA 1
ATOM 1578 C C . VAL A 1 197 ? -8.761 -12.822 -1.335 1.00 96.19 197 VAL A C 1
ATOM 1580 O O . VAL A 1 197 ? -8.008 -13.712 -1.743 1.00 96.19 197 VAL A O 1
ATOM 1583 N N . GLY A 1 198 ? -10.059 -12.782 -1.656 1.00 96.06 198 GLY A N 1
ATOM 1584 C CA . GLY A 1 198 ? -10.713 -13.724 -2.569 1.00 96.06 198 GLY A CA 1
ATOM 1585 C C . GLY A 1 198 ? -10.096 -13.713 -3.969 1.00 96.06 198 GLY A C 1
ATOM 1586 O O . GLY A 1 198 ? -9.630 -14.749 -4.438 1.00 96.06 198 GLY A O 1
ATOM 1587 N N . LYS A 1 199 ? -9.982 -12.533 -4.593 1.00 95.31 199 LYS A N 1
ATOM 1588 C CA . LYS A 1 199 ? -9.366 -12.374 -5.924 1.00 95.31 199 LYS A CA 1
ATOM 1589 C C . LYS A 1 199 ? -7.916 -12.858 -5.970 1.00 95.31 199 LYS A C 1
ATOM 1591 O O . LYS A 1 199 ? -7.541 -13.572 -6.894 1.00 95.31 199 LYS A O 1
ATOM 1596 N N . ILE A 1 200 ? -7.107 -12.503 -4.968 1.00 94.25 200 ILE A N 1
ATOM 1597 C CA . ILE A 1 200 ? -5.713 -12.967 -4.855 1.00 94.25 200 ILE A CA 1
ATOM 1598 C C . ILE A 1 200 ? -5.666 -14.497 -4.725 1.00 94.25 200 ILE A C 1
ATOM 1600 O O . ILE A 1 200 ? -4.819 -15.148 -5.339 1.00 94.25 200 ILE A O 1
ATOM 1604 N N . SER A 1 201 ? -6.586 -15.081 -3.952 1.00 93.62 201 SER A N 1
ATOM 1605 C CA . SER A 1 201 ? -6.671 -16.533 -3.770 1.00 93.62 201 SER A CA 1
ATOM 1606 C C . SER A 1 201 ? -7.036 -17.269 -5.053 1.00 93.62 201 SER A C 1
ATOM 1608 O O . SER A 1 201 ? -6.457 -18.315 -5.322 1.00 93.62 201 SER A O 1
ATOM 1610 N N . GLU A 1 202 ? -7.960 -16.729 -5.843 1.00 93.00 202 GLU A N 1
ATOM 1611 C CA . GLU A 1 202 ? -8.348 -17.289 -7.140 1.00 93.00 202 GLU A CA 1
ATOM 1612 C C . GLU A 1 202 ? -7.222 -17.155 -8.172 1.00 93.00 202 GLU A C 1
ATOM 1614 O O . GLU A 1 202 ? -6.887 -18.120 -8.857 1.00 93.00 202 GLU A O 1
ATOM 1619 N N . ALA A 1 203 ? -6.592 -15.980 -8.243 1.00 90.38 203 ALA A N 1
ATOM 1620 C CA . ALA A 1 203 ? -5.535 -15.677 -9.205 1.00 90.38 203 ALA A CA 1
ATOM 1621 C C . ALA A 1 203 ? -4.290 -16.559 -9.047 1.00 90.38 203 ALA A C 1
ATOM 1623 O O . ALA A 1 203 ? -3.641 -16.911 -10.035 1.00 90.38 203 ALA A O 1
ATOM 1624 N N . TYR A 1 204 ? -3.946 -16.906 -7.806 1.00 89.50 204 TYR A N 1
ATOM 1625 C CA . TYR A 1 204 ? -2.751 -17.684 -7.482 1.00 89.50 204 TYR A CA 1
ATOM 1626 C C . TYR A 1 204 ? -3.077 -19.047 -6.869 1.00 89.50 204 TYR A C 1
ATOM 1628 O O . TYR A 1 204 ? -2.227 -19.635 -6.193 1.00 89.50 204 TYR A O 1
ATOM 1636 N N . ALA A 1 205 ? -4.291 -19.555 -7.101 1.00 78.94 205 ALA A N 1
ATOM 1637 C CA . ALA A 1 205 ? -4.690 -20.880 -6.658 1.00 78.94 205 ALA A CA 1
ATOM 1638 C C . ALA A 1 205 ? -3.697 -21.932 -7.174 1.00 78.94 205 ALA A C 1
ATOM 1640 O O . ALA A 1 205 ? -3.361 -21.983 -8.361 1.00 78.94 205 ALA A O 1
ATOM 1641 N N . VAL A 1 206 ? -3.217 -22.777 -6.263 1.00 64.06 206 VAL A N 1
ATOM 1642 C CA . VAL A 1 206 ? -2.417 -23.945 -6.626 1.00 64.06 206 VAL A CA 1
ATOM 1643 C C . VAL A 1 206 ? -3.396 -24.988 -7.159 1.00 64.06 206 VAL A C 1
ATOM 1645 O O . VAL A 1 206 ? -4.128 -25.595 -6.380 1.00 64.06 206 VAL A O 1
ATOM 1648 N N . GLY A 1 207 ? -3.475 -25.104 -8.485 1.00 49.91 207 GLY A N 1
ATOM 1649 C CA . GLY A 1 207 ? -4.184 -26.191 -9.165 1.00 49.91 207 GLY A CA 1
ATOM 1650 C C . GLY A 1 207 ? -3.473 -27.531 -9.036 1.00 49.91 207 GLY A C 1
ATOM 1651 O O . GLY A 1 207 ? -2.237 -27.532 -8.822 1.00 49.91 207 GLY A O 1
#

Foldseek 3Di:
DDDDDQKDKAKDFLLVCVVPPVSVVVLVVLLVFCPVPPVSNVVSVVQNVDNPAGEIEIDIDGDLPDDLLVVLVNLVVNVVVLVVCVVVVHPSPHQKYKYKFKKFADDPVRVVVVVVVVPDDDDDDDDDDDPPPPDDQDPRRIGGSRPLVVLLQVQFPDKDKGQDPPFDDPPDDPPDDDTRMIMMIGMGGPVSSVVSSVVSCVVSPDD

Solvent-accessible surface area (backbone atoms only — not comparable to full-atom values): 12294 Å² total; per-residue (Å²): 132,90,76,85,81,64,61,48,75,50,72,42,52,48,55,88,40,45,87,40,69,71,43,44,50,50,55,51,49,52,49,60,61,26,61,85,38,65,69,54,26,53,52,51,52,52,46,72,72,44,93,78,51,29,36,26,41,36,47,64,52,61,48,89,85,57,64,72,63,55,50,38,61,52,48,48,49,53,53,51,51,43,47,52,37,40,75,72,71,41,91,56,74,42,55,32,32,40,39,54,46,60,27,34,49,47,53,74,69,54,48,51,54,57,58,59,65,70,70,67,85,76,92,69,85,85,73,89,71,74,80,74,80,88,69,76,85,50,94,82,31,61,42,69,75,50,80,66,53,58,54,52,51,73,47,25,85,39,72,49,77,35,78,44,98,83,48,82,67,84,80,72,59,94,83,60,80,77,77,53,58,29,37,31,44,29,41,23,47,40,84,42,46,66,58,42,42,49,52,46,34,66,76,48,52,86,126

Organism: NCBI:txid1076256

Secondary structure (DSSP, 8-state):
-PPPPSEEEEEEETTTTTTSHHHHHHHHHHHHHHTTSHHHHHHHHHHHH-SS--EEEEEEEE-TTS-GGGHHHHHHHHHHHHHHHHHTT-S---SEEEEEEEEEE--HHHHHHHHHHTT---------PPPPP-PPPPTT-EEESSTHHHHHHHH-SEEEEEE-TTSPPSSPPTT--S-EEEEEEEEEEGGGHHHHHHHHHHHT---

Mean predicted aligned error: 8.13 Å

Radius of gyration: 19.1 Å; Cα contacts (8 Å, |Δi|>4): 260; chains: 1; bounding box: 40×44×49 Å

Sequence (207 aa):
MESDPYALLTVLNMHKHKDHPSIKALAHYFLDKSSTDLAVHATLQGLFSQTESHVGFVLCERLINMPVQVVPPMYRMLMDEMKWAIDDNEPYTFSHLIFVSRTYHLSEDEEAMLSSTQTKPHKTKRTKKAPAPTFARPADGIYSFHPEDEYIRQASIHAVDYAFSTSPTEPRDKESFGLDTRGRMMLVPAEHFPALVGKISEAYAVG